Protein AF-Q3JW49-F1 (afdb_monomer_lite)

Sequence (211 aa):
MALPQSYRELTGEVATQMRALRKTQPDLMSAFAALAAAGTKEGALGKKTRELVALGIAIASRCDDCIGFHVQTLVKLGTTREEFEDLLATAVYMGGGPSMMYAAHALRAVEEFGGSDGGWPKADAHDYLLANSQGPAIPRSSKHVKQKYGVPPRGPRKLRWSPWNASRAPFHLFGKTTSRSKKRHCGSLGLVMSVFHAADVAKATVSMHQP

Secondary structure (DSSP, 8-state):
-PPPS-HHHHHHHHHHHHHHHHHH-HHHHHHHHHHHHHHH--SSS-HHHHHHHHHHHHHHTT-HHHHHHHHHHHHHTT--HHHHHHHHHHHHHHHHHHHHHHHHHHHHHHHHHH-TTSS-----HHHHHHHHHSS------TTSHHHHTTPPP---S--------S---------------------------------------------

Organism: Burkholderia pseudomallei (strain 1710b) (NCBI:txid320372)

InterPro domains:
  IPR003779 Alkyl hydroperoxide reductase AhpD/CMD-like [PF02627] (26-108)
  IPR004675 Alkylhydroperoxidase AhpD core [TIGR00778] (43-91)
  IPR029032 AhpD-like [G3DSA:1.20.1290.10] (2-114)
  IPR029032 AhpD-like [SSF69118] (5-138)

Structure (mmCIF, N/CA/C/O backbone):
data_AF-Q3JW49-F1
#
_entry.id   AF-Q3JW49-F1
#
loop_
_atom_site.group_PDB
_atom_site.id
_atom_site.type_symbol
_atom_site.label_atom_id
_atom_site.label_alt_id
_atom_site.label_comp_id
_atom_site.label_asym_id
_atom_site.label_entity_id
_atom_site.label_seq_id
_atom_site.pdbx_PDB_ins_code
_atom_site.Cartn_x
_atom_site.Cartn_y
_atom_site.Cartn_z
_atom_site.occupancy
_atom_site.B_iso_or_equiv
_atom_site.auth_seq_id
_atom_site.auth_comp_id
_atom_site.auth_asym_id
_atom_site.auth_atom_id
_atom_site.pdbx_PDB_model_num
ATOM 1 N N . MET A 1 1 ? 18.714 2.364 2.313 1.00 49.59 1 MET A N 1
ATOM 2 C CA . MET A 1 1 ? 17.616 2.501 1.339 1.00 49.59 1 MET A CA 1
ATOM 3 C C . MET A 1 1 ? 17.053 3.894 1.534 1.00 49.59 1 MET A C 1
ATOM 5 O O . MET A 1 1 ? 16.723 4.219 2.667 1.00 49.59 1 MET A O 1
ATOM 9 N N . ALA A 1 2 ? 17.130 4.753 0.520 1.00 60.16 2 ALA A N 1
ATOM 10 C CA . ALA A 1 2 ? 16.636 6.125 0.620 1.00 60.16 2 ALA A CA 1
ATOM 11 C C . ALA A 1 2 ? 15.112 6.132 0.448 1.00 60.16 2 ALA A C 1
ATOM 13 O O . ALA A 1 2 ? 14.591 5.317 -0.308 1.00 60.16 2 ALA A O 1
ATOM 14 N N . LEU A 1 3 ? 14.420 7.039 1.140 1.00 64.19 3 LEU A N 1
ATOM 15 C CA . LEU A 1 3 ? 12.985 7.255 0.953 1.00 64.19 3 LEU A CA 1
ATOM 16 C C . LEU A 1 3 ? 12.699 7.615 -0.515 1.00 64.19 3 LEU A C 1
ATOM 18 O O . LEU A 1 3 ? 13.438 8.443 -1.063 1.00 64.19 3 LEU A O 1
ATOM 22 N N . PRO A 1 4 ? 11.640 7.071 -1.145 1.00 67.44 4 PRO A N 1
ATOM 23 C CA . PRO A 1 4 ? 11.240 7.508 -2.480 1.00 67.44 4 PRO A CA 1
ATOM 24 C C . PRO A 1 4 ? 10.924 9.009 -2.455 1.00 67.44 4 PRO A C 1
ATOM 26 O O . PRO A 1 4 ? 10.357 9.512 -1.484 1.00 67.44 4 PRO A O 1
ATOM 29 N N . GLN A 1 5 ? 11.337 9.750 -3.485 1.00 76.50 5 GLN A N 1
ATOM 30 C CA . GLN A 1 5 ? 11.143 11.208 -3.543 1.00 76.50 5 GLN A CA 1
ATOM 31 C C . GLN A 1 5 ? 9.688 11.592 -3.874 1.00 76.50 5 GLN A C 1
ATOM 33 O O . GLN A 1 5 ? 9.214 12.634 -3.423 1.00 76.50 5 GLN A O 1
ATOM 38 N N . SER A 1 6 ? 8.953 10.722 -4.570 1.00 90.44 6 SER A N 1
ATOM 39 C CA . SER A 1 6 ? 7.517 10.853 -4.838 1.00 90.44 6 SER A CA 1
ATOM 40 C C . SER A 1 6 ? 6.889 9.470 -5.019 1.00 90.44 6 SER A C 1
ATOM 42 O O . SER A 1 6 ? 7.413 8.630 -5.751 1.00 90.44 6 SER A O 1
ATOM 44 N N . TYR A 1 7 ? 5.744 9.230 -4.378 1.00 93.38 7 TYR A N 1
ATOM 45 C CA . TYR A 1 7 ? 4.952 8.014 -4.575 1.00 93.38 7 TYR A CA 1
ATOM 46 C C . TYR A 1 7 ? 4.175 8.022 -5.894 1.00 93.38 7 TYR A C 1
ATOM 48 O O . TYR A 1 7 ? 3.918 6.955 -6.460 1.00 93.38 7 TYR A O 1
ATOM 56 N N . ARG A 1 8 ? 3.813 9.197 -6.427 1.00 92.62 8 ARG A N 1
ATOM 57 C CA . ARG A 1 8 ? 3.237 9.314 -7.777 1.00 92.62 8 ARG A CA 1
ATOM 58 C C . ARG A 1 8 ? 4.226 8.859 -8.844 1.00 92.62 8 ARG A C 1
ATOM 60 O O . ARG A 1 8 ? 3.852 8.069 -9.707 1.00 92.62 8 ARG A O 1
ATOM 67 N N . GLU A 1 9 ? 5.470 9.324 -8.767 1.00 93.56 9 GLU A N 1
ATOM 68 C CA . GLU A 1 9 ? 6.527 8.910 -9.694 1.00 93.56 9 GLU A CA 1
ATOM 69 C C . GLU A 1 9 ? 6.829 7.419 -9.536 1.00 93.56 9 GLU A C 1
ATOM 71 O O . GLU A 1 9 ? 6.751 6.682 -10.517 1.00 93.56 9 GLU A O 1
ATOM 76 N N . LEU A 1 10 ? 7.031 6.954 -8.296 1.00 94.44 10 LEU A N 1
ATOM 77 C CA . LEU A 1 10 ? 7.315 5.548 -7.991 1.00 94.44 10 LEU A CA 1
ATOM 78 C C . LEU A 1 10 ? 6.267 4.600 -8.594 1.00 94.44 10 LEU A C 1
ATOM 80 O O . LEU A 1 10 ? 6.590 3.681 -9.347 1.00 94.44 10 LEU A O 1
ATOM 84 N N . THR A 1 11 ? 4.984 4.847 -8.317 1.00 95.19 11 THR A N 1
ATOM 85 C CA . THR A 1 11 ? 3.895 4.014 -8.856 1.00 95.19 11 THR A CA 1
ATOM 86 C C . THR A 1 11 ? 3.803 4.097 -10.383 1.00 95.19 11 THR A C 1
ATOM 88 O O . THR A 1 11 ? 3.507 3.095 -11.042 1.00 95.19 11 THR A O 1
ATOM 91 N N . GLY A 1 12 ? 4.099 5.259 -10.974 1.00 95.38 12 GLY A N 1
ATOM 92 C CA . GLY A 1 12 ? 4.147 5.457 -12.423 1.00 95.38 12 GLY A CA 1
ATOM 93 C C . GLY A 1 12 ? 5.276 4.683 -13.111 1.00 95.38 12 GLY A C 1
ATOM 94 O O . GLY A 1 12 ? 5.054 4.050 -14.153 1.00 95.38 12 GLY A O 1
ATOM 95 N N . GLU A 1 13 ? 6.470 4.688 -12.522 1.00 95.44 13 GLU A N 1
ATOM 96 C CA . GLU A 1 13 ? 7.639 3.948 -13.002 1.00 95.44 13 GLU A CA 1
ATOM 97 C C . GLU A 1 13 ? 7.404 2.440 -12.933 1.00 95.44 13 GLU A C 1
ATOM 99 O O . GLU A 1 13 ? 7.539 1.748 -13.948 1.00 95.44 13 GLU A O 1
ATOM 104 N N . VAL A 1 14 ? 6.949 1.935 -11.781 1.00 95.50 14 VAL A N 1
ATOM 105 C CA . VAL A 1 14 ? 6.632 0.511 -11.602 1.00 95.50 14 VAL A CA 1
ATOM 106 C C . VAL A 1 14 ? 5.569 0.070 -12.606 1.00 95.50 14 VAL A C 1
ATOM 108 O O . VAL A 1 14 ? 5.749 -0.929 -13.306 1.00 95.50 14 VAL A O 1
ATOM 111 N N . ALA A 1 15 ? 4.497 0.850 -12.778 1.00 95.12 15 ALA A N 1
ATOM 112 C CA . ALA A 1 15 ? 3.467 0.544 -13.767 1.00 95.12 15 ALA A CA 1
ATOM 113 C C . ALA A 1 15 ? 4.021 0.523 -15.205 1.00 95.12 15 ALA A C 1
ATOM 115 O O . ALA A 1 15 ? 3.568 -0.269 -16.036 1.00 95.12 15 ALA A O 1
ATOM 116 N N . THR A 1 16 ? 5.009 1.366 -15.517 1.00 96.94 16 THR A N 1
ATOM 117 C CA . THR A 1 16 ? 5.686 1.372 -16.822 1.00 96.94 16 THR A CA 1
ATOM 118 C C . THR A 1 16 ? 6.482 0.092 -17.045 1.00 96.94 16 THR A C 1
ATOM 120 O O . THR A 1 16 ? 6.332 -0.535 -18.097 1.00 96.94 16 THR A O 1
ATOM 123 N N . GLN A 1 17 ? 7.247 -0.353 -16.048 1.00 96.81 17 GLN A N 1
ATOM 124 C CA . GLN A 1 17 ? 8.001 -1.605 -16.134 1.00 96.81 17 GLN A CA 1
ATOM 125 C C . GLN A 1 17 ? 7.075 -2.825 -16.216 1.00 96.81 17 GLN A C 1
ATOM 127 O O . GLN A 1 17 ? 7.278 -3.706 -17.052 1.00 96.81 17 GLN A O 1
ATOM 132 N N . MET A 1 18 ? 5.979 -2.842 -15.451 1.00 95.69 18 MET A N 1
ATOM 133 C CA . MET A 1 18 ? 4.965 -3.899 -15.542 1.00 95.69 18 MET A CA 1
ATOM 134 C C . MET A 1 18 ? 4.315 -3.967 -16.934 1.00 95.69 18 MET A C 1
ATOM 136 O O . MET A 1 18 ? 4.057 -5.058 -17.447 1.00 95.69 18 MET A O 1
ATOM 140 N N . ARG A 1 19 ? 4.072 -2.818 -17.586 1.00 95.19 19 ARG A N 1
ATOM 141 C CA . ARG A 1 19 ? 3.581 -2.778 -18.976 1.00 95.19 19 ARG A CA 1
ATOM 142 C C . ARG A 1 19 ? 4.605 -3.328 -19.965 1.00 95.19 19 ARG A C 1
ATOM 144 O O . ARG A 1 19 ? 4.209 -4.017 -20.902 1.00 95.19 19 ARG A O 1
ATOM 151 N N . ALA A 1 20 ? 5.892 -3.041 -19.774 1.00 96.31 20 ALA A N 1
ATOM 152 C CA . ALA A 1 20 ? 6.951 -3.606 -20.604 1.00 96.31 20 ALA A CA 1
ATOM 153 C C . ALA A 1 20 ? 7.015 -5.136 -20.456 1.00 96.31 20 ALA A C 1
ATOM 155 O O . ALA A 1 20 ? 7.012 -5.841 -21.464 1.00 96.31 20 ALA A O 1
ATOM 156 N N . LEU A 1 21 ? 6.948 -5.649 -19.222 1.00 96.62 21 LEU A N 1
ATOM 157 C CA . LEU A 1 21 ? 6.915 -7.089 -18.945 1.00 96.62 21 LEU A CA 1
ATOM 158 C C . LEU A 1 21 ? 5.697 -7.779 -19.577 1.00 96.62 21 LEU A C 1
ATOM 160 O O . LEU A 1 21 ? 5.808 -8.884 -20.096 1.00 96.62 21 LEU A O 1
ATOM 164 N N . ARG A 1 22 ? 4.539 -7.109 -19.622 1.00 96.38 22 ARG A N 1
ATOM 165 C CA . ARG A 1 22 ? 3.335 -7.639 -20.285 1.00 96.38 22 ARG A CA 1
ATOM 166 C C . ARG A 1 22 ? 3.522 -7.888 -21.784 1.00 96.38 22 ARG A C 1
ATOM 168 O O . ARG A 1 22 ? 2.841 -8.751 -22.326 1.00 96.38 22 ARG A O 1
ATOM 175 N N . LYS A 1 23 ? 4.428 -7.162 -22.452 1.00 96.06 23 LYS A N 1
ATOM 176 C CA . LYS A 1 23 ? 4.726 -7.369 -23.881 1.00 96.06 23 LYS A CA 1
ATOM 177 C C . LYS A 1 23 ? 5.547 -8.634 -24.123 1.00 96.06 23 LYS A C 1
ATOM 179 O O . LYS A 1 23 ? 5.375 -9.265 -25.157 1.00 96.06 23 LYS A O 1
ATOM 184 N N . THR A 1 24 ? 6.438 -8.984 -23.196 1.00 97.31 24 THR A N 1
ATOM 185 C CA . THR A 1 24 ? 7.336 -10.141 -23.336 1.00 97.31 24 THR A CA 1
ATOM 186 C C . THR A 1 24 ? 6.782 -11.405 -22.682 1.00 97.31 24 THR A C 1
ATOM 188 O O . THR A 1 24 ? 7.120 -12.500 -23.115 1.00 97.31 24 THR A O 1
ATOM 191 N N . GLN A 1 25 ? 5.932 -11.266 -21.660 1.00 97.56 25 GLN A N 1
ATOM 192 C CA . GLN A 1 25 ? 5.346 -12.364 -20.881 1.00 97.56 25 GLN A CA 1
ATOM 193 C C . GLN A 1 25 ? 3.818 -12.188 -20.725 1.00 97.56 25 GLN A C 1
ATOM 195 O O . GLN A 1 25 ? 3.324 -11.960 -19.614 1.00 97.56 25 GLN A O 1
ATOM 200 N N . PRO A 1 26 ? 3.042 -12.250 -21.825 1.00 97.12 26 PRO A N 1
ATOM 201 C CA . PRO A 1 26 ? 1.607 -11.961 -21.800 1.00 97.12 26 PRO A CA 1
ATOM 202 C C . PRO A 1 26 ? 0.797 -12.975 -20.980 1.00 97.12 26 PRO A C 1
ATOM 204 O O . PRO A 1 26 ? -0.062 -12.562 -20.200 1.00 97.12 26 PRO A O 1
ATOM 207 N N . ASP A 1 27 ? 1.097 -14.271 -21.090 1.00 97.75 27 ASP A N 1
ATOM 208 C CA . ASP A 1 27 ? 0.355 -15.330 -20.388 1.00 97.75 27 ASP A CA 1
ATOM 209 C C . ASP A 1 27 ? 0.531 -15.229 -18.870 1.00 97.75 27 ASP A C 1
ATOM 211 O O . ASP A 1 27 ? -0.445 -15.246 -18.115 1.00 97.75 27 ASP A O 1
ATOM 215 N N . LEU A 1 28 ? 1.772 -15.014 -18.420 1.00 97.56 28 LEU A N 1
ATOM 216 C CA . LEU A 1 28 ? 2.096 -14.803 -17.009 1.00 97.56 28 LEU A CA 1
ATOM 217 C C . LEU A 1 28 ? 1.373 -13.572 -16.449 1.00 97.56 28 LEU A C 1
ATOM 219 O O . LEU A 1 28 ? 0.742 -13.636 -15.394 1.00 97.56 28 LEU A O 1
ATOM 223 N N . MET A 1 29 ? 1.439 -12.445 -17.162 1.00 97.00 29 MET A N 1
ATOM 224 C CA . MET A 1 29 ? 0.805 -11.203 -16.715 1.00 97.00 29 MET A CA 1
ATOM 225 C C . MET A 1 29 ? -0.726 -11.267 -16.773 1.00 97.00 29 MET A C 1
ATOM 227 O O . MET A 1 29 ? -1.393 -10.568 -16.006 1.00 97.00 29 MET A O 1
ATOM 231 N N . SER A 1 30 ? -1.294 -12.099 -17.649 1.00 96.81 30 SER A N 1
ATOM 232 C CA . SER A 1 30 ? -2.725 -12.413 -17.665 1.00 96.81 30 SER A CA 1
ATOM 233 C C . SER A 1 30 ? -3.129 -13.208 -16.420 1.00 96.81 30 SER A C 1
ATOM 235 O O . SER A 1 30 ? -4.054 -12.808 -15.711 1.00 96.81 30 SER A O 1
ATOM 237 N N . ALA A 1 31 ? -2.377 -14.260 -16.078 1.00 97.88 31 ALA A N 1
ATOM 238 C CA . ALA A 1 31 ? -2.609 -15.049 -14.869 1.00 97.88 31 ALA A CA 1
ATOM 239 C C . ALA A 1 31 ? -2.487 -14.201 -13.590 1.00 97.88 31 ALA A C 1
ATOM 241 O O . ALA A 1 31 ? -3.341 -14.280 -12.706 1.00 97.88 31 ALA A O 1
ATOM 242 N N . PHE A 1 32 ? -1.479 -13.326 -13.513 1.00 96.69 32 PHE A N 1
ATOM 243 C CA . PHE A 1 32 ? -1.330 -12.393 -12.395 1.00 96.69 32 PHE A CA 1
ATOM 244 C C . PHE A 1 32 ? -2.503 -11.405 -12.295 1.00 96.69 32 PHE A C 1
ATOM 246 O O . PHE A 1 32 ? -3.013 -11.159 -11.203 1.00 96.69 32 PHE A O 1
ATOM 253 N N . ALA A 1 33 ? -2.983 -10.869 -13.422 1.00 95.38 33 ALA A N 1
ATOM 254 C CA . ALA A 1 33 ? -4.146 -9.982 -13.426 1.00 95.38 33 ALA A CA 1
ATOM 255 C C . ALA A 1 33 ? -5.424 -10.70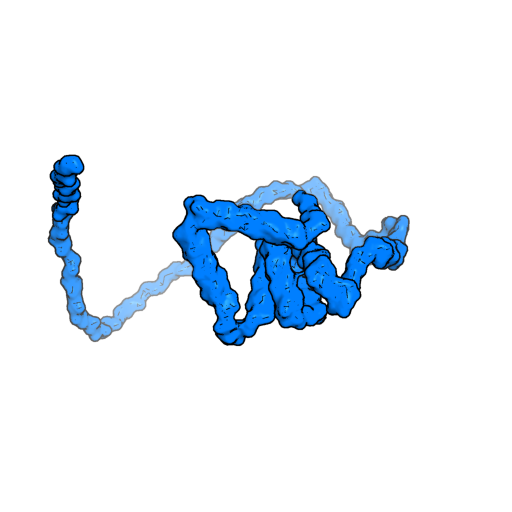1 -12.960 1.00 95.38 33 ALA A C 1
ATOM 257 O O . ALA A 1 33 ? -6.208 -10.125 -12.205 1.00 95.38 33 ALA A O 1
ATOM 258 N N . ALA A 1 34 ? -5.613 -11.964 -13.355 1.00 97.25 34 ALA A N 1
ATOM 259 C CA . ALA A 1 34 ? -6.722 -12.788 -12.881 1.00 97.25 34 ALA A CA 1
ATOM 260 C C . ALA A 1 34 ? -6.637 -13.042 -11.366 1.00 97.25 34 ALA A C 1
ATOM 262 O O . ALA A 1 34 ? -7.645 -12.923 -10.668 1.00 97.25 34 ALA A O 1
ATOM 263 N N . LEU A 1 35 ? -5.435 -13.315 -10.844 1.00 96.94 35 LEU A N 1
ATOM 264 C CA . LEU A 1 35 ? -5.194 -13.440 -9.405 1.00 96.94 35 LEU A CA 1
ATOM 265 C C . LEU A 1 35 ? -5.544 -12.144 -8.663 1.00 96.94 35 LEU A C 1
ATOM 267 O O . LEU A 1 35 ? -6.273 -12.189 -7.675 1.00 96.94 35 LEU A O 1
ATOM 271 N N . ALA A 1 36 ? -5.072 -10.993 -9.149 1.00 94.12 36 ALA A N 1
ATOM 272 C CA . ALA A 1 36 ? -5.357 -9.698 -8.536 1.00 94.12 36 ALA A CA 1
ATOM 273 C C . ALA A 1 36 ? -6.865 -9.392 -8.526 1.00 94.12 36 ALA A C 1
ATOM 275 O O . ALA A 1 36 ? -7.407 -8.989 -7.496 1.00 94.12 36 ALA A O 1
ATOM 276 N N . ALA A 1 37 ? -7.566 -9.648 -9.636 1.00 93.12 37 ALA A N 1
ATOM 277 C CA . ALA A 1 37 ? -9.014 -9.463 -9.733 1.00 93.12 37 ALA A CA 1
ATOM 278 C C . ALA A 1 37 ? -9.788 -10.389 -8.779 1.00 93.12 37 ALA A C 1
ATOM 280 O O . ALA A 1 37 ? -10.729 -9.954 -8.116 1.00 93.12 37 ALA A O 1
ATOM 281 N N . ALA A 1 38 ? -9.382 -11.657 -8.667 1.00 94.62 38 ALA A N 1
ATOM 282 C CA . ALA A 1 38 ? -9.997 -12.598 -7.735 1.00 94.62 38 ALA A CA 1
ATOM 283 C C . ALA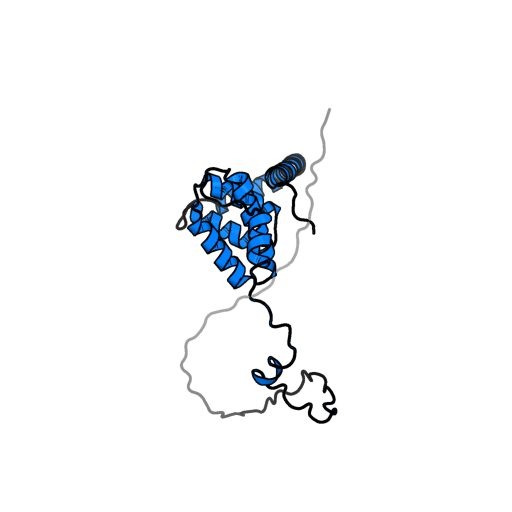 A 1 38 ? -9.724 -12.217 -6.270 1.00 94.62 38 ALA A C 1
ATOM 285 O O . ALA A 1 38 ? -10.634 -12.262 -5.443 1.00 94.62 38 ALA A O 1
ATOM 286 N N . GLY A 1 39 ? -8.493 -11.805 -5.956 1.00 91.00 39 GLY A N 1
ATOM 287 C CA . GLY A 1 39 ? -8.061 -11.446 -4.605 1.00 91.00 39 GLY A CA 1
ATOM 288 C C . GLY A 1 39 ? -8.699 -10.163 -4.071 1.00 91.00 39 GLY A C 1
ATOM 289 O O . GLY A 1 39 ? -8.945 -10.073 -2.868 1.00 91.00 39 GLY A O 1
ATOM 290 N N . THR A 1 40 ? -9.007 -9.207 -4.955 1.00 89.88 40 THR A N 1
ATOM 291 C CA . THR A 1 40 ? -9.629 -7.906 -4.628 1.00 89.88 40 THR A CA 1
ATOM 292 C C . THR A 1 40 ? -11.155 -7.902 -4.751 1.00 89.88 40 THR A C 1
ATOM 294 O O . THR A 1 40 ? -11.803 -6.908 -4.414 1.00 89.88 40 THR A O 1
ATOM 297 N N . LYS A 1 41 ? -11.760 -9.013 -5.192 1.00 90.06 41 LYS A N 1
ATOM 298 C CA . LYS A 1 41 ? -13.215 -9.146 -5.296 1.00 90.06 41 LYS A CA 1
ATOM 299 C C . LYS A 1 41 ? -13.883 -8.965 -3.927 1.00 90.06 41 LYS A C 1
ATOM 301 O O . LYS A 1 41 ? -13.429 -9.492 -2.908 1.00 90.06 41 LYS A O 1
ATOM 306 N N . GLU A 1 42 ? -14.999 -8.241 -3.912 1.00 88.94 42 GLU A N 1
ATOM 307 C CA . GLU A 1 42 ? -15.825 -8.106 -2.710 1.00 88.94 42 GLU A CA 1
ATOM 308 C C . GLU A 1 42 ? -16.469 -9.438 -2.335 1.00 88.94 42 GLU A C 1
ATOM 310 O O . GLU A 1 42 ? -16.935 -10.198 -3.186 1.00 88.94 42 GLU A O 1
ATOM 315 N N . GLY A 1 43 ? -16.479 -9.709 -1.035 1.00 90.50 43 GLY A N 1
ATOM 316 C CA . GLY A 1 43 ? -17.116 -10.878 -0.445 1.00 90.50 43 GLY A CA 1
ATOM 317 C C . GLY A 1 43 ? -17.613 -10.509 0.944 1.00 90.50 43 GLY A C 1
ATOM 318 O O . GLY A 1 43 ? -18.178 -9.438 1.125 1.00 90.50 43 GLY A O 1
ATOM 319 N N . ALA A 1 44 ? -17.335 -11.348 1.943 1.00 95.00 44 ALA A N 1
ATOM 320 C CA . ALA A 1 44 ? -17.644 -11.023 3.340 1.00 95.00 44 ALA A CA 1
ATOM 321 C C . ALA A 1 44 ? -16.929 -9.750 3.842 1.00 95.00 44 ALA A C 1
ATOM 323 O O . ALA A 1 44 ? -17.439 -9.061 4.719 1.00 95.00 44 ALA A O 1
ATOM 324 N N . LEU A 1 45 ? -15.761 -9.430 3.271 1.00 93.94 45 LEU A N 1
ATOM 325 C CA . LEU A 1 45 ? -15.074 -8.155 3.474 1.00 93.94 45 LEU A CA 1
ATOM 326 C C . LEU A 1 45 ? -15.356 -7.229 2.287 1.00 93.94 45 LEU A C 1
ATOM 328 O O . LEU A 1 45 ? -15.170 -7.634 1.131 1.00 93.94 45 LEU A O 1
ATOM 332 N N . GLY A 1 46 ? -15.753 -5.990 2.584 1.00 93.69 46 GLY A N 1
ATOM 333 C CA . GLY A 1 46 ? -15.886 -4.927 1.586 1.00 93.69 46 GLY A CA 1
ATOM 334 C C . GLY A 1 46 ? -14.531 -4.467 1.037 1.00 93.69 46 GLY A C 1
ATOM 335 O O . GLY A 1 46 ? -13.484 -4.740 1.635 1.00 93.69 46 GLY A O 1
ATOM 336 N N . LYS A 1 47 ? -14.545 -3.737 -0.089 1.00 93.00 47 LYS A N 1
ATOM 337 C CA . LYS A 1 47 ? -13.332 -3.208 -0.751 1.00 93.00 47 LYS A CA 1
ATOM 338 C C . LYS A 1 47 ? -12.400 -2.469 0.204 1.00 93.00 47 LYS A C 1
ATOM 340 O O . LYS A 1 47 ? -11.222 -2.799 0.280 1.00 93.00 47 LYS A O 1
ATOM 345 N N . LYS A 1 48 ? -12.933 -1.508 0.966 1.00 94.12 48 LYS A N 1
ATOM 346 C CA . LYS A 1 48 ? -12.136 -0.661 1.866 1.00 94.12 48 LYS A CA 1
ATOM 347 C C . LYS A 1 48 ? -11.400 -1.475 2.929 1.00 94.12 48 LYS A C 1
ATOM 349 O O . LYS A 1 48 ? -10.192 -1.344 3.075 1.00 94.12 48 LYS A O 1
ATOM 354 N N . THR A 1 49 ? -12.105 -2.368 3.623 1.00 95.38 49 THR A N 1
ATOM 355 C CA . THR A 1 49 ? -11.505 -3.233 4.651 1.00 95.38 49 THR A CA 1
ATOM 356 C C . THR A 1 49 ? -10.411 -4.121 4.072 1.00 95.38 49 THR A C 1
ATOM 358 O O . THR A 1 49 ? -9.370 -4.313 4.691 1.00 95.38 49 THR A O 1
ATOM 361 N N . ARG A 1 50 ? -10.620 -4.650 2.865 1.00 95.62 50 ARG A N 1
ATOM 362 C CA . ARG A 1 50 ? -9.626 -5.485 2.192 1.00 95.62 50 ARG A CA 1
ATOM 363 C C . ARG A 1 50 ? -8.368 -4.700 1.819 1.00 95.62 50 ARG A C 1
ATOM 365 O O . ARG A 1 50 ? -7.270 -5.201 2.033 1.00 95.62 50 ARG A O 1
ATOM 372 N N . GLU A 1 51 ? -8.525 -3.481 1.314 1.00 96.38 51 GLU A N 1
ATOM 373 C CA . GLU A 1 51 ? -7.396 -2.598 1.001 1.00 96.38 51 GLU A CA 1
ATOM 374 C C . GLU A 1 51 ? -6.640 -2.146 2.257 1.00 96.38 51 GLU A C 1
ATOM 376 O O . GLU A 1 51 ? -5.415 -2.068 2.234 1.00 96.38 51 GLU A O 1
ATOM 381 N N . LEU A 1 52 ? -7.332 -1.937 3.384 1.00 96.94 52 LEU A N 1
ATOM 382 C CA . LEU A 1 52 ? -6.685 -1.676 4.674 1.00 96.94 52 LEU A CA 1
ATOM 383 C C . LEU A 1 52 ? -5.797 -2.860 5.089 1.00 96.94 52 LEU A C 1
ATOM 385 O O . LEU A 1 52 ? -4.628 -2.675 5.423 1.00 96.94 52 LEU A O 1
ATOM 389 N N . VAL A 1 53 ? -6.306 -4.093 4.982 1.00 97.00 53 VAL A N 1
ATOM 390 C CA . VAL A 1 53 ? -5.501 -5.301 5.238 1.00 97.00 53 VAL A CA 1
ATOM 391 C C . VAL A 1 53 ? -4.313 -5.392 4.275 1.00 97.00 53 VAL A C 1
ATOM 393 O O . VAL A 1 53 ? -3.200 -5.694 4.707 1.00 97.00 53 VAL A O 1
ATOM 396 N N . ALA A 1 54 ? -4.519 -5.102 2.989 1.00 97.31 54 ALA A N 1
ATOM 397 C CA . ALA A 1 54 ? -3.453 -5.121 1.991 1.00 97.31 54 ALA A CA 1
ATOM 398 C C . ALA A 1 54 ? -2.346 -4.099 2.302 1.00 97.31 54 ALA A C 1
ATOM 400 O O . ALA A 1 54 ? -1.165 -4.438 2.226 1.00 97.31 54 ALA A O 1
ATOM 401 N N . LEU A 1 55 ? -2.704 -2.891 2.750 1.00 98.00 55 LEU A N 1
ATOM 402 C CA . LEU A 1 55 ? -1.739 -1.894 3.214 1.00 98.00 55 LEU A CA 1
ATOM 403 C C . LEU A 1 55 ? -0.972 -2.371 4.458 1.00 98.00 55 LEU A C 1
ATOM 405 O O . LEU A 1 55 ? 0.249 -2.227 4.518 1.00 98.00 55 LEU A O 1
ATOM 409 N N . GLY A 1 56 ? -1.647 -3.001 5.423 1.00 97.88 56 GLY A N 1
ATOM 410 C CA . GLY A 1 56 ? -0.979 -3.607 6.580 1.00 97.88 56 GLY A CA 1
ATOM 411 C C . GLY A 1 56 ? 0.068 -4.652 6.168 1.00 97.88 56 GLY A C 1
ATOM 412 O O . GLY A 1 56 ? 1.187 -4.657 6.685 1.00 97.88 56 GLY A O 1
ATOM 413 N N . ILE A 1 57 ? -0.256 -5.489 5.176 1.00 98.00 57 ILE A N 1
ATOM 414 C CA . ILE A 1 57 ? 0.677 -6.469 4.598 1.00 98.00 57 ILE A CA 1
ATOM 415 C C . ILE A 1 57 ? 1.821 -5.771 3.854 1.00 98.00 57 ILE A C 1
ATOM 417 O O . ILE A 1 57 ? 2.967 -6.203 3.982 1.00 98.00 57 ILE A O 1
ATOM 421 N N . ALA A 1 58 ? 1.555 -4.692 3.115 1.00 97.75 58 ALA A N 1
ATOM 422 C CA . ALA A 1 58 ? 2.581 -3.913 2.423 1.00 97.75 58 ALA A CA 1
ATOM 423 C C . ALA A 1 58 ? 3.612 -3.319 3.400 1.00 97.75 58 ALA A C 1
ATOM 425 O O . ALA A 1 58 ? 4.817 -3.417 3.155 1.00 97.75 58 ALA A O 1
ATOM 426 N N . ILE A 1 59 ? 3.151 -2.790 4.540 1.00 97.81 59 ILE A N 1
ATOM 427 C CA . ILE A 1 59 ? 4.007 -2.275 5.621 1.00 97.81 59 ILE A CA 1
ATOM 428 C C . ILE A 1 59 ? 4.818 -3.411 6.252 1.00 97.81 59 ILE A C 1
ATOM 430 O O . ILE A 1 59 ? 6.039 -3.304 6.377 1.00 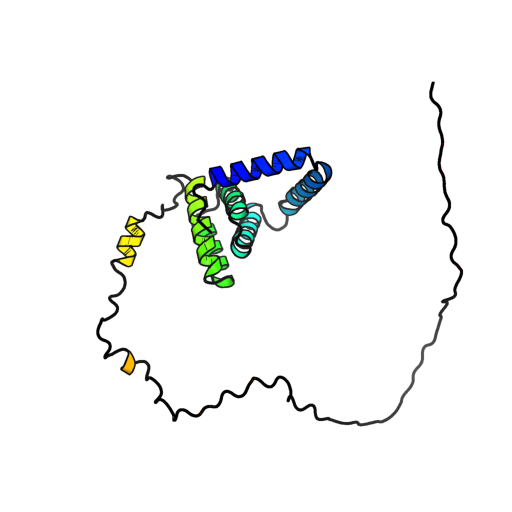97.81 59 ILE A O 1
ATOM 434 N N . ALA A 1 60 ? 4.170 -4.527 6.598 1.00 97.38 60 ALA A N 1
ATOM 435 C CA . ALA A 1 60 ? 4.848 -5.689 7.174 1.00 97.38 60 ALA A CA 1
ATOM 436 C C . ALA A 1 60 ? 5.902 -6.284 6.220 1.00 97.38 60 ALA A C 1
ATOM 438 O O . ALA A 1 60 ? 6.971 -6.715 6.657 1.00 97.38 60 ALA A O 1
ATOM 439 N N . SER A 1 61 ? 5.616 -6.253 4.916 1.00 97.38 61 SER A N 1
ATOM 440 C CA . SER A 1 61 ? 6.499 -6.717 3.840 1.00 97.38 61 SER A CA 1
ATOM 441 C C . SER A 1 61 ? 7.543 -5.684 3.428 1.00 97.38 61 SER A C 1
ATOM 443 O O . SER A 1 61 ? 8.411 -6.010 2.622 1.00 97.38 61 SER A O 1
ATOM 445 N N . ARG A 1 62 ? 7.494 -4.466 3.989 1.00 96.06 62 ARG A N 1
ATOM 446 C CA . ARG A 1 62 ? 8.498 -3.415 3.773 1.00 96.06 62 ARG A CA 1
ATOM 447 C C . ARG A 1 62 ? 8.628 -3.017 2.297 1.00 96.06 62 ARG A C 1
ATOM 449 O O . ARG A 1 62 ? 9.731 -2.830 1.787 1.00 96.06 62 ARG A O 1
ATOM 456 N N . CYS A 1 63 ? 7.487 -2.934 1.613 1.00 96.44 63 CYS A N 1
ATOM 457 C CA . CYS A 1 63 ? 7.396 -2.713 0.172 1.00 96.44 63 CYS A CA 1
ATOM 458 C C . CYS A 1 63 ? 6.837 -1.316 -0.136 1.00 96.44 63 CYS A C 1
ATOM 460 O O . CYS A 1 63 ? 5.625 -1.108 -0.071 1.00 96.44 63 CYS A O 1
ATOM 462 N N . ASP A 1 64 ? 7.708 -0.375 -0.509 1.00 95.25 64 ASP A N 1
ATOM 463 C CA . ASP A 1 64 ? 7.317 1.006 -0.836 1.00 95.25 64 ASP A CA 1
ATOM 464 C C . ASP A 1 64 ? 6.399 1.090 -2.060 1.00 95.25 64 ASP A C 1
ATOM 466 O O . ASP A 1 64 ? 5.418 1.834 -2.048 1.00 95.25 64 ASP A O 1
ATOM 470 N N . ASP A 1 65 ? 6.649 0.264 -3.079 1.00 96.12 65 ASP A N 1
ATOM 471 C CA . ASP A 1 65 ? 5.799 0.181 -4.272 1.00 96.12 65 ASP A CA 1
ATOM 472 C C . ASP A 1 65 ? 4.368 -0.220 -3.888 1.00 96.12 65 ASP A C 1
ATOM 474 O O . ASP A 1 65 ? 3.388 0.406 -4.296 1.00 96.12 65 ASP A O 1
ATOM 478 N N . CYS A 1 66 ? 4.255 -1.244 -3.038 1.00 97.19 66 CYS A N 1
ATOM 479 C CA . CYS A 1 66 ? 2.987 -1.764 -2.547 1.00 97.19 66 CYS A CA 1
ATOM 480 C C . CYS A 1 66 ? 2.254 -0.713 -1.701 1.00 97.19 66 CYS A C 1
ATOM 482 O O . CYS A 1 66 ? 1.052 -0.518 -1.876 1.00 97.19 66 CYS A O 1
ATOM 484 N N . ILE A 1 67 ? 2.975 -0.006 -0.819 1.00 97.12 67 ILE A N 1
ATOM 485 C CA . ILE A 1 67 ? 2.424 1.109 -0.037 1.00 97.12 67 ILE A CA 1
ATOM 486 C C . ILE A 1 67 ? 1.849 2.167 -0.983 1.00 97.12 67 ILE A C 1
ATOM 488 O O . ILE A 1 67 ? 0.694 2.553 -0.823 1.00 97.12 67 ILE A O 1
ATOM 492 N N . GLY A 1 68 ? 2.591 2.572 -2.017 1.00 95.94 68 GLY A N 1
ATOM 493 C CA . GLY A 1 68 ? 2.125 3.551 -2.999 1.00 95.94 68 GLY A CA 1
ATOM 494 C C . GLY A 1 68 ? 0.809 3.153 -3.678 1.00 95.94 68 GLY A C 1
ATOM 495 O O . GLY A 1 68 ? -0.137 3.943 -3.703 1.00 95.94 68 GLY A O 1
ATOM 496 N N . PHE A 1 69 ? 0.710 1.921 -4.189 1.00 96.88 69 PHE A N 1
ATOM 497 C CA . PHE A 1 69 ? -0.501 1.447 -4.875 1.00 96.88 69 PHE A CA 1
ATOM 498 C C . PHE A 1 69 ? -1.714 1.309 -3.942 1.00 96.88 69 PHE A C 1
ATOM 500 O O . PHE A 1 69 ? -2.820 1.732 -4.303 1.00 96.88 69 PHE A O 1
ATOM 507 N N . HIS A 1 70 ? -1.528 0.745 -2.746 1.00 97.38 70 HIS A N 1
ATOM 508 C CA . HIS A 1 70 ? -2.632 0.529 -1.808 1.00 97.38 70 HIS A CA 1
ATOM 509 C C . HIS A 1 70 ? -3.100 1.835 -1.163 1.00 97.38 70 HIS A C 1
ATOM 511 O O . HIS A 1 70 ? -4.304 2.062 -1.060 1.00 97.38 70 HIS A O 1
ATOM 517 N N . VAL A 1 71 ? -2.189 2.754 -0.829 1.00 96.12 71 VAL A N 1
ATOM 518 C CA . VAL A 1 71 ? -2.567 4.083 -0.325 1.00 96.12 71 VAL A CA 1
ATOM 519 C C . VAL A 1 71 ? -3.321 4.880 -1.389 1.00 96.12 71 VAL A C 1
ATOM 521 O O . VAL A 1 71 ? -4.378 5.436 -1.092 1.00 96.12 71 VAL A O 1
ATOM 524 N N . GLN A 1 72 ? -2.860 4.881 -2.646 1.00 95.06 72 GLN A N 1
ATOM 525 C CA . GLN A 1 72 ? -3.587 5.539 -3.737 1.00 95.06 72 GLN A CA 1
ATOM 526 C C . GLN A 1 72 ? -5.018 4.990 -3.880 1.00 95.06 72 GLN A C 1
ATOM 528 O O . GLN A 1 72 ? -5.954 5.741 -4.163 1.00 95.06 72 GLN A O 1
ATOM 533 N N . THR A 1 73 ? -5.198 3.681 -3.698 1.00 95.06 73 THR A N 1
ATOM 534 C CA . THR A 1 73 ? -6.514 3.034 -3.772 1.00 95.06 73 THR A CA 1
ATOM 535 C C . THR A 1 73 ? -7.385 3.401 -2.572 1.00 95.06 73 THR A C 1
ATOM 537 O O . THR A 1 73 ? -8.545 3.759 -2.758 1.00 95.06 73 THR A O 1
ATOM 540 N N . LEU A 1 74 ? -6.833 3.405 -1.358 1.00 94.69 74 LEU A N 1
ATOM 541 C CA . LEU A 1 74 ? -7.544 3.803 -0.139 1.00 94.69 74 LEU A CA 1
ATOM 542 C C . LEU A 1 74 ? -8.036 5.254 -0.192 1.00 94.69 74 LEU A C 1
ATOM 544 O O . LEU A 1 74 ? -9.178 5.518 0.178 1.00 94.69 74 LEU A O 1
ATOM 548 N N . VAL A 1 75 ? -7.229 6.173 -0.730 1.00 93.06 75 VAL A N 1
ATOM 549 C CA . VAL A 1 75 ? -7.653 7.566 -0.952 1.00 93.06 75 VAL A CA 1
ATOM 550 C C . VAL A 1 75 ? -8.854 7.627 -1.901 1.00 93.06 75 VAL A C 1
ATOM 552 O O . VAL A 1 75 ? -9.833 8.311 -1.614 1.00 93.06 75 VAL A O 1
ATOM 555 N N . LYS A 1 76 ? -8.840 6.860 -3.000 1.00 92.06 76 LYS A N 1
ATOM 556 C CA . LYS A 1 76 ? -9.976 6.783 -3.943 1.00 92.06 76 LYS A CA 1
ATOM 557 C C . LYS A 1 76 ? -11.230 6.165 -3.318 1.00 92.06 76 LYS A C 1
ATOM 559 O O . LYS A 1 76 ? -12.335 6.483 -3.745 1.00 92.06 76 LYS A O 1
ATOM 564 N N . LEU A 1 77 ? -11.066 5.277 -2.338 1.00 92.06 77 LEU A N 1
ATOM 565 C CA . LEU A 1 77 ? -12.163 4.651 -1.597 1.00 92.06 77 LEU A CA 1
ATOM 566 C C . LEU A 1 77 ? -12.704 5.528 -0.456 1.00 92.06 77 LEU A C 1
ATOM 568 O O . LEU A 1 77 ? -13.651 5.114 0.211 1.00 92.06 77 LEU A O 1
ATOM 572 N N . GLY A 1 78 ? -12.135 6.718 -0.235 1.00 90.25 78 GLY A N 1
ATOM 573 C CA . GLY A 1 78 ? -12.585 7.645 0.804 1.00 90.25 78 GLY A CA 1
ATOM 574 C C . GLY A 1 78 ? -12.310 7.145 2.222 1.00 90.25 78 GLY A C 1
ATOM 575 O O . GLY A 1 78 ? -13.106 7.399 3.123 1.00 90.25 78 GLY A O 1
ATOM 576 N N . THR A 1 79 ? -11.224 6.392 2.418 1.00 91.31 79 THR A N 1
ATOM 577 C CA . THR A 1 79 ? -10.775 5.976 3.754 1.00 91.31 79 THR A CA 1
ATOM 578 C C . THR A 1 79 ? -10.542 7.199 4.634 1.00 91.31 79 THR A C 1
ATOM 580 O O . THR A 1 79 ? -9.890 8.151 4.202 1.00 91.31 79 THR A O 1
ATOM 583 N N . THR A 1 80 ? -11.079 7.178 5.856 1.00 90.06 80 THR A N 1
ATOM 584 C CA . THR A 1 80 ? -10.918 8.305 6.781 1.00 90.06 80 THR A CA 1
ATOM 585 C C . THR A 1 80 ? -9.550 8.277 7.450 1.00 90.06 80 THR A C 1
ATOM 587 O O . THR A 1 80 ? -8.829 7.273 7.421 1.00 90.06 80 THR A O 1
ATOM 590 N N . ARG A 1 81 ? -9.196 9.393 8.087 1.00 87.00 81 ARG A N 1
ATOM 591 C CA . ARG A 1 81 ? -7.937 9.518 8.812 1.00 87.00 81 ARG A CA 1
ATOM 592 C C . ARG A 1 81 ? -7.819 8.556 9.974 1.00 87.00 81 ARG A C 1
ATOM 594 O O . ARG A 1 81 ? -6.796 7.896 10.126 1.00 87.00 81 ARG A O 1
ATOM 601 N N . GLU A 1 82 ? -8.891 8.434 10.728 1.00 88.62 82 GLU A N 1
ATOM 602 C CA . GLU A 1 82 ? -8.975 7.589 11.908 1.00 88.62 82 GLU A CA 1
ATOM 603 C C . GLU A 1 82 ? -8.790 6.116 11.524 1.00 88.62 82 GLU A C 1
ATOM 605 O O . GLU A 1 82 ? -8.018 5.407 12.160 1.00 88.62 82 GLU A O 1
ATOM 610 N N . GLU A 1 83 ? -9.426 5.670 10.434 1.00 91.50 83 GLU A N 1
ATOM 611 C CA . GLU A 1 83 ? -9.288 4.297 9.930 1.00 91.50 83 GLU A CA 1
ATOM 612 C C . GLU A 1 83 ? -7.853 3.979 9.487 1.00 91.50 83 GLU A C 1
ATOM 614 O O . GLU A 1 83 ? -7.361 2.866 9.680 1.00 91.50 83 GLU A O 1
ATOM 619 N N . PHE A 1 84 ? -7.173 4.950 8.879 1.00 93.44 84 PHE A N 1
ATOM 620 C CA . PHE A 1 84 ? -5.800 4.782 8.417 1.00 93.44 84 PHE A CA 1
ATOM 621 C C . PHE A 1 84 ? -4.803 4.786 9.576 1.00 93.44 84 PHE A C 1
ATOM 623 O O . PHE A 1 84 ? -3.935 3.918 9.635 1.00 93.44 84 PHE A O 1
ATOM 630 N N . GLU A 1 85 ? -4.931 5.720 10.520 1.00 92.38 85 GLU A N 1
ATOM 631 C CA . GLU A 1 85 ? -4.066 5.791 11.701 1.00 92.38 85 GLU A CA 1
ATOM 632 C C . GLU A 1 85 ? -4.219 4.553 12.599 1.00 92.38 85 GLU A C 1
ATOM 634 O O . GLU A 1 85 ? -3.213 4.028 13.079 1.00 92.38 85 GLU A O 1
ATOM 639 N N . ASP A 1 86 ? -5.437 4.024 12.756 1.00 94.94 86 ASP A N 1
ATOM 640 C CA . ASP A 1 86 ? -5.690 2.795 13.521 1.00 94.94 86 ASP A CA 1
ATOM 641 C C . ASP A 1 86 ? -5.039 1.556 12.870 1.00 94.94 86 ASP A C 1
ATOM 643 O O . ASP A 1 86 ? -4.408 0.723 13.538 1.00 94.94 86 ASP A O 1
ATOM 647 N N . LEU A 1 87 ? -5.075 1.475 11.534 1.00 96.81 87 LEU A N 1
ATOM 648 C CA . LEU A 1 87 ? -4.324 0.464 10.788 1.00 96.81 87 LEU A CA 1
ATOM 649 C C . LEU A 1 87 ? -2.812 0.596 11.030 1.00 96.81 87 LEU A C 1
ATOM 651 O O . LEU A 1 87 ? -2.140 -0.411 11.278 1.00 96.81 87 LEU A O 1
ATOM 655 N N . LEU A 1 88 ? -2.260 1.813 10.950 1.00 96.12 88 LEU A N 1
ATOM 656 C CA . LEU A 1 88 ? -0.830 2.044 11.173 1.00 96.12 88 LEU A CA 1
ATOM 657 C C . LEU A 1 88 ? -0.421 1.659 12.594 1.00 96.12 88 LEU A C 1
ATOM 659 O O . LEU A 1 88 ? 0.593 0.981 12.766 1.00 96.12 88 LEU A O 1
ATOM 663 N N . ALA A 1 89 ? -1.221 2.023 13.598 1.00 96.19 89 ALA A N 1
ATOM 664 C CA . ALA A 1 89 ? -0.998 1.631 14.985 1.00 96.19 89 ALA A CA 1
ATOM 665 C C . ALA A 1 89 ? -0.932 0.103 15.125 1.00 96.19 89 ALA A C 1
ATOM 667 O O . ALA A 1 89 ? -0.014 -0.424 15.758 1.00 96.19 89 ALA A O 1
ATOM 668 N N . THR A 1 90 ? -1.835 -0.618 14.456 1.00 97.25 90 THR A N 1
ATOM 669 C CA . THR A 1 90 ? -1.829 -2.087 14.422 1.00 97.25 90 THR A CA 1
ATOM 670 C C . THR A 1 90 ? -0.576 -2.642 13.733 1.00 97.25 90 THR A C 1
ATOM 672 O O . THR A 1 90 ? 0.080 -3.542 14.263 1.00 97.25 90 THR A O 1
ATOM 675 N N . ALA A 1 91 ? -0.187 -2.095 12.578 1.00 97.62 91 ALA A N 1
ATOM 676 C CA . ALA A 1 91 ? 1.003 -2.531 11.843 1.00 97.62 91 ALA A CA 1
ATOM 677 C C . ALA A 1 91 ? 2.299 -2.310 12.645 1.00 97.62 91 ALA A C 1
ATOM 679 O O . ALA A 1 91 ? 3.213 -3.141 12.622 1.00 97.62 91 ALA A O 1
ATOM 680 N N . VAL A 1 92 ? 2.364 -1.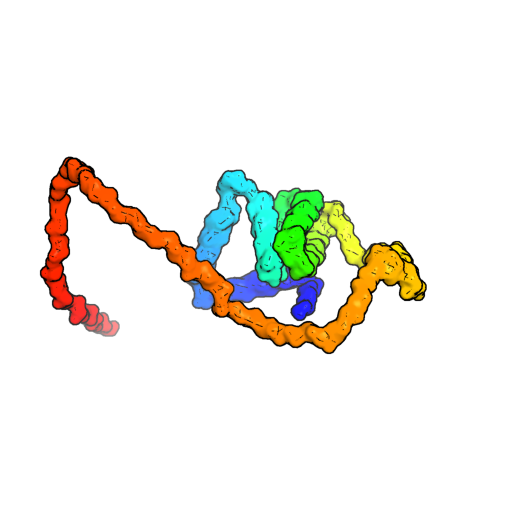205 13.385 1.00 97.69 92 VAL A N 1
ATOM 681 C CA . VAL A 1 92 ? 3.463 -0.840 14.283 1.00 97.69 92 VAL A CA 1
ATOM 682 C C . VAL A 1 92 ? 3.510 -1.740 15.504 1.00 97.69 92 VAL A C 1
ATOM 684 O O . VAL A 1 92 ? 4.578 -2.246 15.840 1.00 97.69 92 VAL A O 1
ATOM 687 N N . TYR A 1 93 ? 2.371 -1.962 16.156 1.00 97.25 93 TYR A N 1
ATOM 688 C CA . TYR A 1 93 ? 2.275 -2.856 17.304 1.00 97.25 93 TYR A CA 1
ATOM 689 C C . TYR A 1 93 ? 2.801 -4.254 16.955 1.00 97.25 93 TYR A C 1
ATOM 691 O O . TYR A 1 93 ? 3.613 -4.814 17.692 1.00 97.25 93 TYR A O 1
ATOM 699 N N . MET A 1 94 ? 2.409 -4.778 15.790 1.00 97.94 94 MET A N 1
ATOM 700 C CA . MET A 1 94 ? 2.797 -6.118 15.350 1.00 97.94 94 MET A CA 1
ATOM 701 C C . MET A 1 94 ? 4.222 -6.198 14.788 1.00 97.94 94 MET A C 1
ATOM 703 O O . MET A 1 94 ? 4.875 -7.231 14.923 1.00 97.94 94 MET A O 1
ATOM 707 N N . GLY A 1 95 ? 4.715 -5.141 14.137 1.00 95.69 95 GLY A N 1
ATOM 708 C CA . GLY A 1 95 ? 6.003 -5.167 13.434 1.00 95.69 95 GLY A CA 1
ATOM 709 C C . GLY A 1 95 ? 7.141 -4.373 14.082 1.00 95.69 95 GLY A C 1
ATOM 710 O O . GLY A 1 95 ? 8.274 -4.427 13.598 1.00 95.69 95 GLY A O 1
ATOM 711 N N . GLY A 1 96 ? 6.872 -3.651 15.170 1.00 95.88 96 GLY A N 1
ATOM 712 C CA . GLY A 1 96 ? 7.848 -2.890 15.943 1.00 95.88 96 GLY A CA 1
ATOM 713 C C . GLY A 1 96 ? 8.550 -1.784 15.147 1.00 95.88 96 GLY A C 1
ATOM 714 O O . GLY A 1 96 ? 7.978 -1.153 14.258 1.00 95.88 96 GLY A O 1
ATOM 715 N N . GLY A 1 97 ? 9.826 -1.552 15.469 1.00 96.19 97 GLY A N 1
ATOM 716 C CA . GLY A 1 97 ? 10.638 -0.483 14.873 1.00 96.19 97 GLY A CA 1
ATOM 717 C C . GLY A 1 97 ? 10.670 -0.471 13.335 1.00 96.19 97 GLY A C 1
ATOM 718 O O . GLY A 1 97 ? 10.484 0.595 12.756 1.00 96.19 97 GLY A O 1
ATOM 719 N N . PRO A 1 98 ? 10.853 -1.612 12.642 1.00 95.88 98 PRO A N 1
ATOM 720 C CA . PRO A 1 98 ? 10.812 -1.638 11.181 1.00 95.88 98 PRO A CA 1
ATOM 721 C C . PRO A 1 98 ? 9.471 -1.183 10.602 1.00 95.88 98 PRO A C 1
ATOM 723 O O . PRO A 1 98 ? 9.463 -0.368 9.684 1.00 95.88 98 PRO A O 1
ATOM 726 N N . SER A 1 99 ? 8.346 -1.648 11.152 1.00 97.19 99 SER A N 1
ATOM 727 C CA . SER A 1 99 ? 7.029 -1.217 10.674 1.00 97.19 99 SER A CA 1
ATOM 728 C C . SER A 1 99 ? 6.750 0.253 10.967 1.00 97.19 99 SER A C 1
ATOM 730 O O . SER A 1 99 ? 6.089 0.883 10.156 1.00 97.19 99 SER A O 1
ATOM 732 N N . MET A 1 100 ? 7.301 0.837 12.042 1.00 95.94 100 MET A N 1
ATOM 733 C CA . MET A 1 100 ? 7.244 2.295 12.255 1.00 95.94 100 MET A CA 1
ATOM 734 C C . MET A 1 100 ? 7.866 3.077 11.101 1.00 95.94 100 MET A C 1
ATOM 736 O O . MET A 1 100 ? 7.326 4.106 10.703 1.00 95.94 100 MET A O 1
ATOM 740 N N . MET A 1 101 ? 8.987 2.599 10.553 1.00 95.31 101 MET A N 1
ATOM 741 C CA . MET A 1 101 ? 9.628 3.280 9.427 1.00 95.31 101 MET A CA 1
ATOM 742 C C . MET A 1 101 ? 8.700 3.245 8.212 1.00 95.31 101 MET A C 1
ATOM 744 O O . MET A 1 101 ? 8.363 4.291 7.675 1.00 95.31 101 MET A O 1
ATOM 748 N N . TYR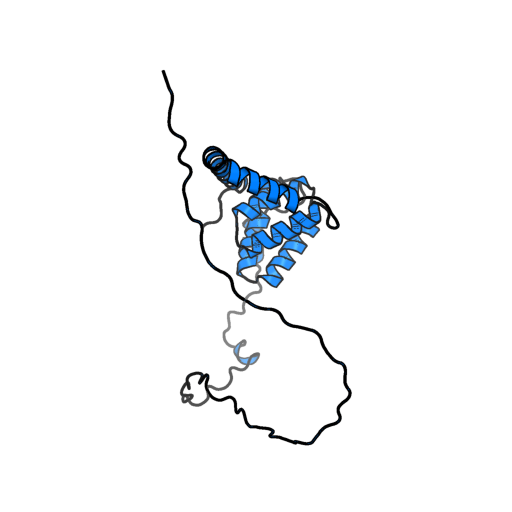 A 1 102 ? 8.170 2.075 7.855 1.00 96.25 102 TYR A N 1
ATOM 749 C CA . TYR A 1 102 ? 7.248 1.949 6.720 1.00 96.25 102 TYR A CA 1
ATOM 750 C C . TYR A 1 102 ? 5.855 2.563 6.971 1.00 96.25 102 TYR A C 1
ATOM 752 O O . TYR A 1 102 ? 5.164 2.937 6.027 1.00 96.25 102 TYR A O 1
ATOM 760 N N . ALA A 1 103 ? 5.446 2.756 8.224 1.00 95.25 103 ALA A N 1
ATOM 761 C CA . ALA A 1 103 ? 4.260 3.539 8.557 1.00 95.25 103 ALA A CA 1
ATOM 762 C C . ALA A 1 103 ? 4.465 5.029 8.232 1.00 95.25 103 ALA A C 1
ATOM 764 O O . ALA A 1 103 ? 3.578 5.655 7.656 1.00 95.25 103 ALA A O 1
ATOM 765 N N . ALA A 1 104 ? 5.654 5.588 8.497 1.00 92.81 104 ALA A N 1
ATOM 766 C CA . ALA A 1 104 ? 5.986 6.960 8.096 1.00 92.81 104 ALA A CA 1
ATOM 767 C C . ALA A 1 104 ? 5.980 7.138 6.565 1.00 92.81 104 ALA A C 1
ATOM 769 O O . ALA A 1 104 ? 5.567 8.170 6.040 1.00 92.81 104 ALA A O 1
ATOM 770 N N . HIS A 1 105 ? 6.386 6.101 5.836 1.00 93.81 105 HIS A N 1
ATOM 771 C CA . HIS A 1 105 ? 6.289 6.046 4.380 1.00 93.81 105 HIS A CA 1
ATOM 772 C C . HIS A 1 105 ? 4.831 6.085 3.897 1.00 93.81 105 HIS A C 1
ATOM 774 O O . HIS A 1 105 ? 4.511 6.848 2.986 1.00 93.81 105 HIS A O 1
ATOM 780 N N . ALA A 1 106 ? 3.942 5.320 4.539 1.00 94.31 106 ALA A N 1
ATOM 781 C CA . ALA A 1 106 ? 2.512 5.327 4.242 1.00 94.31 106 ALA A CA 1
ATOM 782 C C . ALA A 1 106 ? 1.850 6.686 4.541 1.00 94.31 106 ALA A C 1
ATOM 784 O O . ALA A 1 106 ? 1.032 7.140 3.743 1.00 94.31 106 ALA A O 1
ATOM 785 N N . LEU A 1 107 ? 2.247 7.362 5.629 1.00 91.88 107 LEU A N 1
ATOM 786 C CA . LEU A 1 107 ? 1.794 8.725 5.948 1.00 91.88 107 LEU A CA 1
ATOM 787 C C . LEU A 1 107 ? 2.156 9.718 4.835 1.00 91.88 107 LEU A C 1
ATOM 789 O O . LEU A 1 107 ? 1.301 10.439 4.328 1.00 91.88 107 LEU A O 1
ATOM 793 N N . ARG A 1 108 ? 3.400 9.687 4.354 1.00 89.69 108 ARG A N 1
ATOM 794 C CA . ARG A 1 108 ? 3.809 10.532 3.225 1.00 89.69 108 ARG A CA 1
ATOM 795 C C . ARG A 1 108 ? 3.032 10.214 1.944 1.00 89.69 108 ARG A C 1
ATOM 797 O O . ARG A 1 108 ? 2.659 11.124 1.208 1.00 89.69 108 ARG A O 1
ATOM 804 N N . ALA A 1 109 ? 2.795 8.933 1.660 1.00 92.50 109 ALA A N 1
ATOM 805 C CA . ALA A 1 109 ? 2.026 8.529 0.487 1.00 92.50 109 ALA A CA 1
ATOM 806 C C . ALA A 1 109 ? 0.586 9.067 0.545 1.00 92.50 109 ALA A C 1
ATOM 808 O O . ALA A 1 109 ? 0.072 9.536 -0.472 1.00 92.50 109 ALA A O 1
ATOM 809 N N . VAL A 1 110 ? -0.064 9.034 1.717 1.00 91.38 110 VAL A N 1
ATOM 810 C CA . VAL A 1 110 ? -1.456 9.496 1.844 1.00 91.38 110 VAL A CA 1
ATOM 811 C C . VAL A 1 110 ? -1.549 11.014 1.746 1.00 91.38 110 VAL A C 1
ATOM 813 O O . VAL A 1 110 ? -2.455 11.504 1.083 1.00 91.38 110 VAL A O 1
ATOM 816 N N . GLU A 1 111 ? -0.579 11.758 2.284 1.00 88.25 111 GLU A N 1
ATOM 817 C CA . GLU A 1 111 ? -0.479 13.211 2.080 1.00 88.25 111 GLU A CA 1
ATOM 818 C C . GLU A 1 111 ? -0.327 13.561 0.595 1.00 88.25 111 GLU A C 1
ATOM 820 O O . GLU A 1 111 ? -0.985 14.467 0.076 1.00 88.25 111 GLU A O 1
ATOM 825 N N . GLU A 1 112 ? 0.528 12.818 -0.112 1.00 89.25 112 GLU A N 1
ATOM 826 C CA . GLU A 1 112 ? 0.772 13.044 -1.527 1.00 89.25 112 GLU A CA 1
ATOM 827 C C . GLU A 1 112 ? -0.498 12.789 -2.347 1.00 89.25 112 GLU A C 1
ATOM 829 O O . GLU A 1 112 ? -0.892 13.651 -3.135 1.00 89.25 112 GLU A O 1
ATOM 834 N N . PHE A 1 113 ? -1.167 11.647 -2.158 1.00 90.06 113 PHE A N 1
ATOM 835 C CA . PHE A 1 113 ? -2.360 11.278 -2.928 1.00 90.06 113 PHE A CA 1
ATOM 836 C C . PHE A 1 113 ? -3.651 11.979 -2.471 1.00 90.06 113 PHE A C 1
ATOM 838 O O . PHE A 1 113 ? -4.511 12.224 -3.316 1.00 90.06 113 PHE A O 1
ATOM 845 N N . GLY A 1 114 ? -3.789 12.298 -1.182 1.00 79.50 114 GLY A N 1
ATOM 846 C CA . GLY A 1 114 ? -4.993 12.857 -0.553 1.00 79.50 114 GLY A CA 1
ATOM 847 C C . GLY A 1 114 ? -5.175 14.371 -0.705 1.00 79.50 114 GLY A C 1
ATOM 848 O O . GLY A 1 114 ? -6.292 14.859 -0.552 1.00 79.50 114 GLY A O 1
ATOM 849 N N . GLY A 1 115 ? -4.120 15.112 -1.063 1.00 64.25 115 GLY A N 1
ATOM 850 C CA . GLY A 1 115 ? -4.185 16.565 -1.268 1.00 64.25 115 GLY A CA 1
ATOM 851 C C . GLY A 1 115 ? -4.315 17.377 0.033 1.00 64.25 115 GLY A C 1
ATOM 852 O O . GLY A 1 115 ? -4.485 16.827 1.117 1.00 64.25 115 GLY A O 1
ATOM 853 N N . SER A 1 116 ? -4.215 18.710 -0.060 1.00 51.28 116 SER A N 1
ATOM 854 C CA . SER A 1 116 ? -4.230 19.632 1.096 1.00 51.28 116 SER A CA 1
ATOM 855 C C . SER A 1 116 ? -5.561 19.718 1.845 1.00 51.28 116 SER A C 1
ATOM 857 O O . SER A 1 116 ? -5.594 20.266 2.944 1.00 51.28 116 SER A O 1
ATOM 859 N N . ASP A 1 117 ? -6.633 19.184 1.262 1.00 53.25 117 ASP A N 1
ATOM 860 C CA . ASP A 1 117 ? -8.008 19.466 1.682 1.00 53.25 117 ASP A CA 1
ATOM 861 C C . ASP A 1 117 ? -8.661 18.250 2.370 1.00 53.25 117 ASP A C 1
ATOM 863 O O . ASP A 1 117 ? -9.765 18.341 2.898 1.00 53.25 117 ASP A O 1
ATOM 867 N N . GLY A 1 118 ? -7.970 17.102 2.392 1.00 53.25 118 GLY A N 1
ATOM 868 C CA . GLY A 1 118 ? -8.491 15.820 2.879 1.00 53.25 118 GLY A CA 1
ATOM 869 C C . GLY A 1 118 ? -8.444 15.607 4.398 1.00 53.25 118 GLY A C 1
ATOM 870 O O . GLY A 1 118 ? -8.680 14.491 4.845 1.00 53.25 118 GLY A O 1
ATOM 871 N N . GLY A 1 119 ? -8.110 16.628 5.196 1.00 58.00 119 GLY A N 1
ATOM 872 C CA . GLY A 1 119 ? -8.021 16.507 6.663 1.00 58.00 119 GLY A CA 1
ATOM 873 C C . GLY A 1 119 ? -6.769 15.782 7.186 1.00 58.00 119 GLY A C 1
ATOM 874 O O . GLY A 1 119 ? -6.698 15.449 8.372 1.00 58.00 119 GLY A O 1
ATOM 875 N N . TRP A 1 120 ? -5.771 15.562 6.325 1.00 64.56 120 TRP A N 1
ATOM 876 C CA . TRP A 1 120 ? -4.491 14.935 6.665 1.00 64.56 120 TRP A CA 1
ATOM 877 C C . TRP A 1 120 ? -3.446 16.021 6.953 1.00 64.56 120 TRP A C 1
ATOM 879 O O . TRP A 1 120 ? -3.139 16.813 6.058 1.00 64.56 120 TRP A O 1
ATOM 889 N N . PRO A 1 121 ? -2.920 16.126 8.185 1.00 55.50 121 PRO A N 1
ATOM 890 C CA . PRO A 1 121 ? -1.918 17.115 8.521 1.00 55.50 121 PRO A CA 1
ATOM 891 C C . PRO A 1 121 ? -0.658 16.746 7.765 1.00 55.50 121 PRO A C 1
ATOM 893 O O . PRO A 1 121 ? -0.226 15.597 7.785 1.00 55.50 121 PRO A O 1
ATOM 896 N N . LYS A 1 122 ? -0.087 17.733 7.086 1.00 59.66 122 LYS A N 1
ATOM 897 C CA . LYS A 1 122 ? 1.232 17.572 6.496 1.00 59.66 122 LYS A CA 1
ATOM 898 C C . LYS A 1 122 ? 2.211 17.414 7.642 1.00 59.66 122 LYS A C 1
ATOM 900 O O . LYS A 1 122 ? 2.184 18.230 8.559 1.00 59.66 122 LYS A O 1
ATOM 905 N N . ALA A 1 123 ? 3.085 16.421 7.572 1.00 60.59 123 ALA A N 1
ATOM 906 C CA . ALA A 1 123 ? 4.269 16.400 8.409 1.00 60.59 123 ALA A CA 1
ATOM 907 C C . ALA A 1 123 ? 5.174 17.583 8.015 1.00 60.59 123 ALA A C 1
ATOM 909 O O . ALA A 1 123 ? 6.071 17.454 7.180 1.00 60.59 123 ALA A O 1
ATOM 910 N N . ASP A 1 124 ? 4.938 18.771 8.570 1.00 56.97 124 ASP A N 1
ATOM 911 C CA . ASP A 1 124 ? 5.880 19.866 8.445 1.00 56.97 124 ASP A CA 1
ATOM 912 C C . ASP A 1 124 ? 7.069 19.596 9.369 1.00 56.97 124 ASP A C 1
ATOM 914 O O . ASP A 1 124 ? 6.949 19.301 10.558 1.00 56.97 124 ASP A O 1
ATOM 918 N N . ALA A 1 125 ? 8.275 19.690 8.808 1.00 53.59 125 ALA A N 1
ATOM 919 C CA . ALA A 1 125 ? 9.507 19.531 9.576 1.00 53.59 125 ALA A CA 1
ATOM 920 C C . ALA A 1 125 ? 9.582 20.515 10.761 1.00 53.59 125 ALA A C 1
ATOM 922 O O . ALA A 1 125 ? 10.295 20.260 11.730 1.00 53.59 125 ALA A O 1
ATOM 923 N N . HIS A 1 126 ? 8.843 21.626 10.685 1.00 54.41 126 HIS A N 1
ATOM 924 C CA . HIS A 1 126 ? 8.719 22.600 11.756 1.00 54.41 126 HIS A CA 1
ATOM 925 C C . HIS A 1 126 ? 7.956 22.037 12.968 1.00 54.41 126 HIS A C 1
ATOM 927 O O . HIS A 1 126 ? 8.475 22.178 14.072 1.00 54.41 126 HIS A O 1
ATOM 933 N N . ASP A 1 127 ? 6.848 21.302 12.803 1.00 60.81 127 ASP A N 1
ATOM 934 C CA . ASP A 1 127 ? 6.183 20.604 13.921 1.00 60.81 127 ASP A CA 1
ATOM 935 C C . ASP A 1 127 ? 7.085 19.558 14.579 1.00 60.81 127 ASP A C 1
ATOM 937 O O . ASP A 1 127 ? 7.154 19.485 15.806 1.00 60.81 127 ASP A O 1
ATOM 941 N N . TYR A 1 128 ? 7.848 18.782 13.798 1.00 56.72 128 TYR A N 1
ATOM 942 C CA . TYR A 1 128 ? 8.803 17.824 14.373 1.00 56.72 128 TYR A CA 1
ATOM 943 C C . TYR A 1 128 ? 9.902 18.532 15.179 1.00 56.72 128 TYR A C 1
ATOM 945 O O . TYR A 1 128 ? 10.247 18.106 16.283 1.00 56.72 128 TYR A O 1
ATOM 953 N N . LEU A 1 129 ? 10.460 19.625 14.646 1.00 56.62 129 LEU A N 1
ATOM 954 C CA . LEU A 1 129 ? 11.481 20.411 15.337 1.00 56.62 129 LEU A CA 1
ATOM 955 C C . LEU A 1 129 ? 10.921 21.096 16.586 1.00 56.62 129 LEU A C 1
ATOM 957 O O . LEU A 1 129 ? 11.596 21.097 17.612 1.00 56.62 129 LEU A O 1
ATOM 961 N N . LEU A 1 130 ? 9.693 21.615 16.548 1.00 59.12 130 LEU A N 1
ATOM 962 C CA . LEU A 1 130 ? 9.025 22.188 17.713 1.00 59.12 130 LEU A CA 1
ATOM 963 C C . LEU A 1 130 ? 8.748 21.122 18.779 1.00 59.12 130 LEU A C 1
ATOM 965 O O . LEU A 1 130 ? 9.181 21.289 19.920 1.00 59.12 130 LEU A O 1
ATOM 969 N N . ALA A 1 131 ? 8.128 20.001 18.411 1.00 59.09 131 ALA A N 1
ATOM 970 C CA . ALA A 1 131 ? 7.825 18.901 19.324 1.00 59.09 131 ALA A CA 1
ATOM 971 C C . ALA A 1 131 ? 9.089 18.323 19.982 1.00 59.09 131 ALA A C 1
ATOM 973 O O . ALA A 1 131 ? 9.089 18.009 21.173 1.00 59.09 131 ALA A O 1
ATOM 974 N N . ASN A 1 132 ? 10.197 18.237 19.239 1.00 59.94 132 ASN A N 1
ATOM 975 C CA . ASN A 1 132 ? 11.453 17.687 19.747 1.00 59.94 132 ASN A CA 1
ATOM 976 C C . ASN A 1 132 ? 12.376 18.744 20.389 1.00 59.94 132 ASN A C 1
ATOM 978 O O . ASN A 1 132 ? 13.290 18.392 21.133 1.00 59.94 132 ASN A O 1
ATOM 982 N N . SER A 1 133 ? 12.122 20.039 20.169 1.00 60.72 133 SER A N 1
ATOM 983 C CA . SER A 1 133 ? 12.718 21.135 20.953 1.00 60.72 133 SER A CA 1
ATOM 984 C C . SER A 1 133 ? 12.112 21.245 22.355 1.00 60.72 133 SER A C 1
ATOM 986 O O . SER A 1 133 ? 12.769 21.730 23.275 1.00 60.72 133 SER A O 1
ATOM 988 N N . GLN A 1 134 ? 10.881 20.749 22.522 1.00 55.78 134 GLN A N 1
ATOM 989 C CA . GLN A 1 134 ? 10.127 20.728 23.778 1.00 55.78 134 GLN A CA 1
ATOM 990 C C . GLN A 1 134 ? 10.162 19.365 24.484 1.00 55.78 134 GLN A C 1
ATOM 992 O O . GLN A 1 134 ? 9.452 19.168 25.472 1.00 55.78 134 GLN A O 1
ATOM 997 N N . GLY A 1 135 ? 10.984 18.421 24.005 1.00 49.84 135 GLY A N 1
ATOM 998 C CA . GLY A 1 135 ? 11.162 17.127 24.659 1.00 49.84 135 GLY A CA 1
ATOM 999 C C . GLY A 1 135 ? 11.467 17.305 26.154 1.00 49.84 135 GLY A C 1
ATOM 1000 O O . GLY A 1 135 ? 12.120 18.286 26.530 1.00 49.84 135 GLY A O 1
ATOM 1001 N N . PRO A 1 136 ? 11.000 16.397 27.035 1.00 46.22 136 PRO A N 1
ATOM 1002 C CA . PRO A 1 136 ? 11.215 16.549 28.465 1.00 46.22 136 PRO A CA 1
ATOM 1003 C C . PRO A 1 136 ? 12.714 16.688 28.702 1.00 46.22 136 PRO A C 1
ATOM 1005 O O . PRO A 1 136 ? 13.485 15.819 28.292 1.00 46.22 136 PRO A O 1
ATOM 1008 N N . ALA A 1 137 ? 13.125 17.800 29.318 1.00 51.22 137 ALA A N 1
ATOM 1009 C CA . ALA A 1 137 ? 14.522 18.064 29.611 1.00 51.22 137 ALA A CA 1
ATOM 1010 C C . ALA A 1 137 ? 15.100 16.841 30.330 1.00 51.22 137 ALA A C 1
ATOM 1012 O O . ALA A 1 137 ? 14.790 16.603 31.498 1.00 51.22 137 ALA A O 1
ATOM 1013 N N . ILE A 1 138 ? 15.913 16.039 29.634 1.00 49.97 138 ILE A N 1
ATOM 1014 C CA . ILE A 1 138 ? 16.641 14.943 30.266 1.00 49.97 138 ILE A CA 1
ATOM 1015 C C . ILE A 1 138 ? 17.546 15.636 31.282 1.00 49.97 138 ILE A C 1
ATOM 1017 O O . ILE A 1 138 ? 18.422 16.405 30.867 1.00 49.97 138 ILE A O 1
ATOM 1021 N N . PRO A 1 139 ? 17.343 15.449 32.599 1.00 45.91 139 PRO A N 1
ATOM 1022 C CA . PRO A 1 139 ? 18.112 16.189 33.579 1.00 45.91 139 PRO A CA 1
ATOM 1023 C C . PRO A 1 139 ? 19.586 15.836 33.382 1.00 45.91 139 PRO A C 1
ATOM 1025 O O . PRO A 1 139 ? 20.011 14.707 33.625 1.00 45.91 139 PRO A O 1
ATOM 1028 N N . ARG A 1 140 ? 20.383 16.820 32.948 1.00 54.03 140 ARG A N 1
ATOM 1029 C CA . ARG A 1 140 ? 21.825 16.703 32.657 1.00 54.03 140 ARG A CA 1
ATOM 1030 C C . ARG A 1 140 ? 22.689 16.413 33.894 1.00 54.03 140 ARG A C 1
ATOM 1032 O O . ARG A 1 140 ? 23.907 16.558 33.840 1.00 54.03 140 ARG A O 1
ATOM 1039 N N . SER A 1 141 ? 22.097 15.986 35.013 1.00 52.31 141 SER A N 1
ATOM 1040 C CA . SER A 1 141 ? 22.838 15.580 36.203 1.00 52.31 141 SER A CA 1
ATOM 1041 C C . SER A 1 141 ? 22.795 14.060 36.374 1.00 52.31 141 SER A C 1
ATOM 1043 O O . SER A 1 141 ? 21.820 13.444 36.800 1.00 52.31 141 SER A O 1
ATOM 1045 N N . SER A 1 142 ? 23.935 13.450 36.078 1.00 54.38 142 SER A N 1
ATOM 1046 C CA . SER A 1 142 ? 24.275 12.034 36.241 1.00 54.38 142 SER A CA 1
ATOM 1047 C C . SER A 1 142 ? 24.252 11.521 37.694 1.00 54.38 142 SER A C 1
ATOM 1049 O O . SER A 1 142 ? 24.778 10.443 37.977 1.00 54.38 142 SER A O 1
ATOM 1051 N N . LYS A 1 143 ? 23.640 12.257 38.632 1.00 53.34 143 LYS A N 1
ATOM 1052 C CA . LYS A 1 143 ? 23.590 11.895 40.056 1.00 53.34 143 LYS A CA 1
ATOM 1053 C C . LYS A 1 143 ? 22.278 11.215 40.468 1.00 53.34 143 LYS A C 1
ATOM 1055 O O . LYS A 1 143 ? 22.327 10.333 41.314 1.00 53.34 143 LYS A O 1
ATOM 1060 N N . HIS A 1 144 ? 21.146 11.517 39.823 1.00 49.38 144 HIS A N 1
ATOM 1061 C CA . HIS A 1 144 ? 19.832 11.013 40.266 1.00 49.38 144 HIS A CA 1
ATOM 1062 C C . HIS A 1 144 ? 19.324 9.749 39.542 1.00 49.38 144 HIS A C 1
ATOM 1064 O O . HIS A 1 144 ? 18.512 9.014 40.099 1.00 49.38 144 HIS A O 1
ATOM 1070 N N . VAL A 1 145 ? 19.830 9.412 38.347 1.00 47.44 145 VAL A N 1
ATOM 1071 C CA . VAL A 1 145 ? 19.409 8.181 37.633 1.00 47.44 145 VAL A CA 1
ATOM 1072 C C . VAL A 1 145 ? 19.907 6.908 38.333 1.00 47.44 145 VAL A C 1
ATOM 1074 O O . VAL A 1 145 ? 19.202 5.903 38.358 1.00 47.44 145 VAL A O 1
ATOM 1077 N N . LYS A 1 146 ? 21.075 6.959 38.989 1.00 46.41 146 LYS A N 1
ATOM 1078 C CA . LYS A 1 146 ? 21.620 5.820 39.754 1.00 46.41 146 LYS A CA 1
ATOM 1079 C C . LYS A 1 146 ? 20.821 5.481 41.015 1.00 46.41 146 LYS A C 1
ATOM 1081 O O . LYS A 1 146 ? 20.977 4.384 41.538 1.00 46.41 146 LYS A O 1
ATOM 1086 N N . GLN A 1 147 ? 20.016 6.417 41.515 1.00 50.94 147 GLN A N 1
ATOM 1087 C CA . GLN A 1 147 ? 19.301 6.253 42.778 1.00 50.94 147 GLN A CA 1
ATOM 1088 C C . GLN A 1 147 ? 17.933 5.588 42.593 1.00 50.94 147 GLN A C 1
ATOM 1090 O O . GLN A 1 147 ? 17.495 4.860 43.476 1.00 50.94 147 GLN A O 1
ATOM 1095 N N . LYS A 1 148 ? 17.269 5.799 41.445 1.00 47.12 148 LYS A N 1
ATOM 1096 C CA . LYS A 1 148 ? 15.927 5.245 41.193 1.00 47.12 148 LYS A CA 1
ATOM 1097 C C . LYS A 1 148 ? 15.951 3.832 40.604 1.00 47.12 148 LYS A C 1
ATOM 1099 O O . LYS A 1 148 ? 15.089 3.026 40.927 1.00 47.12 148 LYS A O 1
ATOM 1104 N N . TYR A 1 149 ? 16.962 3.515 39.799 1.00 49.03 149 TYR A N 1
ATOM 1105 C CA . TYR A 1 149 ? 17.241 2.155 39.345 1.00 49.03 149 TYR A CA 1
ATOM 1106 C C . TYR A 1 149 ? 18.629 1.795 39.851 1.00 49.03 149 TYR A C 1
ATOM 1108 O O . TYR A 1 149 ? 19.634 2.113 39.213 1.00 49.03 149 TYR A O 1
ATOM 1116 N N . GLY A 1 150 ? 18.683 1.224 41.055 1.00 37.69 150 GLY A N 1
ATOM 1117 C CA . GLY A 1 150 ? 19.935 0.806 41.670 1.00 37.69 150 GLY A CA 1
ATOM 1118 C C . GLY A 1 150 ? 20.731 -0.043 40.686 1.00 37.69 150 GLY A C 1
ATOM 1119 O O . GLY A 1 150 ? 20.272 -1.092 40.241 1.00 37.69 150 GLY A O 1
ATOM 1120 N N . VAL A 1 151 ? 21.922 0.426 40.320 1.00 54.19 151 VAL A N 1
ATOM 1121 C CA . VAL A 1 151 ? 22.885 -0.407 39.604 1.00 54.19 151 VAL A CA 1
ATOM 1122 C C . VAL A 1 151 ? 23.210 -1.558 40.558 1.00 54.19 151 VAL A C 1
ATOM 1124 O O . VAL A 1 151 ? 23.728 -1.272 41.642 1.00 54.19 151 VAL A O 1
ATOM 1127 N N . PRO A 1 152 ? 22.900 -2.829 40.232 1.00 48.75 152 PRO A N 1
ATOM 1128 C CA . PRO A 1 152 ? 23.277 -3.925 41.110 1.00 48.75 152 PRO A CA 1
ATOM 1129 C C . PRO A 1 152 ? 24.798 -3.867 41.306 1.00 48.75 152 PRO A C 1
ATOM 1131 O O . PRO A 1 152 ? 25.523 -3.563 40.346 1.00 48.75 152 PRO A O 1
ATOM 1134 N N . PRO A 1 153 ? 25.305 -4.088 42.532 1.00 52.62 153 PRO A N 1
ATOM 1135 C CA . PRO A 1 153 ? 26.735 -4.033 42.781 1.00 52.62 153 PRO A CA 1
ATOM 1136 C C . PRO A 1 153 ? 27.432 -4.961 41.789 1.00 52.62 153 PRO A C 1
ATOM 1138 O O . PRO A 1 153 ? 26.992 -6.091 41.567 1.00 52.62 153 PRO A O 1
ATOM 1141 N N . ARG A 1 154 ? 28.503 -4.470 41.151 1.00 55.94 154 ARG A N 1
ATOM 1142 C CA . ARG A 1 154 ? 29.347 -5.301 40.290 1.00 55.94 154 ARG A CA 1
ATOM 1143 C C . ARG A 1 154 ? 29.911 -6.427 41.153 1.00 55.94 154 ARG A C 1
ATOM 1145 O O . ARG A 1 154 ? 30.897 -6.228 41.856 1.00 55.94 154 ARG A O 1
ATOM 1152 N N . GLY A 1 155 ? 29.255 -7.585 41.109 1.00 53.88 155 GLY A N 1
ATOM 1153 C CA . GLY A 1 155 ? 29.749 -8.812 41.713 1.00 53.88 155 GLY A CA 1
ATOM 1154 C C . GLY A 1 155 ? 31.137 -9.152 41.162 1.00 53.88 155 GLY A C 1
ATOM 1155 O O . GLY A 1 155 ? 31.510 -8.673 40.081 1.00 53.88 155 GLY A O 1
ATOM 1156 N N . PRO A 1 156 ? 31.934 -9.943 41.899 1.00 49.72 156 PRO A N 1
ATOM 1157 C CA . PRO A 1 156 ? 33.292 -10.269 41.499 1.00 49.72 156 PRO A CA 1
ATOM 1158 C C . PRO A 1 156 ? 33.305 -10.823 40.074 1.00 49.72 156 PRO A C 1
ATOM 1160 O O . PRO A 1 156 ? 32.505 -11.677 39.691 1.00 49.72 156 PRO A O 1
ATOM 1163 N N . ARG A 1 157 ? 34.222 -10.275 39.278 1.00 56.75 157 ARG A N 1
ATOM 1164 C CA . ARG A 1 157 ? 34.376 -10.472 37.835 1.00 56.75 157 ARG A CA 1
ATOM 1165 C C . ARG A 1 157 ? 34.887 -11.886 37.527 1.00 56.75 157 ARG A C 1
ATOM 1167 O O . ARG A 1 157 ? 36.001 -12.039 37.048 1.00 56.75 157 ARG A O 1
ATOM 1174 N N . LYS A 1 158 ? 34.102 -12.918 37.843 1.00 50.47 158 LYS A N 1
ATOM 1175 C CA . LYS A 1 158 ? 34.324 -14.320 37.458 1.00 50.47 158 LYS A CA 1
ATOM 1176 C C . LYS A 1 158 ? 32.991 -15.039 37.253 1.00 50.47 158 LYS A C 1
ATOM 1178 O O . LYS A 1 158 ? 32.676 -16.000 37.939 1.00 50.47 158 LYS A O 1
ATOM 1183 N N . LEU A 1 159 ? 32.231 -14.603 36.254 1.00 49.19 159 LEU A N 1
ATOM 1184 C CA . LEU A 1 159 ? 31.316 -15.504 35.559 1.00 49.19 159 LEU A CA 1
ATOM 1185 C C . LEU A 1 159 ? 31.969 -15.845 34.226 1.00 49.19 159 LEU A C 1
ATOM 1187 O O . LEU A 1 159 ? 31.926 -15.093 33.257 1.00 49.19 159 LEU A O 1
ATOM 1191 N N . ARG A 1 160 ? 32.663 -16.983 34.242 1.00 44.56 160 ARG A N 1
ATOM 1192 C CA . ARG A 1 160 ? 33.050 -17.721 33.046 1.00 44.56 160 ARG A CA 1
ATOM 1193 C C . ARG A 1 160 ? 31.758 -17.975 32.273 1.00 44.56 160 ARG A C 1
ATOM 1195 O O . ARG A 1 160 ? 30.904 -18.709 32.761 1.00 44.56 160 ARG A O 1
ATOM 1202 N N . TRP A 1 161 ? 31.603 -17.345 31.111 1.00 33.53 161 TRP A N 1
ATOM 1203 C CA . TRP A 1 161 ? 30.555 -17.710 30.164 1.00 33.53 161 TRP A CA 1
ATOM 1204 C C . TRP A 1 161 ? 30.719 -19.199 29.858 1.00 33.53 161 TRP A C 1
ATOM 1206 O O . TRP A 1 161 ? 31.688 -19.602 29.217 1.00 33.53 161 TRP A O 1
ATOM 1216 N N . SER A 1 162 ? 29.824 -20.030 30.390 1.00 43.66 162 SER A N 1
ATOM 1217 C CA . SER A 1 162 ? 29.687 -21.391 29.886 1.00 43.66 162 SER A CA 1
ATOM 1218 C C . SER A 1 162 ? 28.906 -21.293 28.581 1.00 43.66 162 SER A C 1
ATOM 1220 O O . SER A 1 162 ? 27.872 -20.617 28.564 1.00 43.66 162 SER A O 1
ATOM 1222 N N . PRO A 1 163 ? 29.384 -21.906 27.487 1.00 44.72 163 PRO A N 1
ATOM 1223 C CA . PRO A 1 163 ? 28.610 -21.951 26.263 1.00 44.72 163 PRO A CA 1
ATOM 1224 C C . PRO A 1 163 ? 27.303 -22.676 26.571 1.00 44.72 163 PRO A C 1
ATOM 1226 O O . PRO A 1 163 ? 27.286 -23.663 27.310 1.00 44.72 163 PRO A O 1
ATOM 1229 N N . TRP A 1 164 ? 26.213 -22.148 26.026 1.00 38.62 164 TRP A N 1
ATOM 1230 C CA . TRP A 1 164 ? 24.925 -22.821 25.967 1.00 38.62 164 TRP A CA 1
ATOM 1231 C C . TRP A 1 164 ? 25.148 -24.258 25.468 1.00 38.62 164 TRP A C 1
ATOM 1233 O O . TRP A 1 164 ? 25.427 -24.491 24.295 1.00 38.62 164 TRP A O 1
ATOM 1243 N N . ASN A 1 165 ? 25.111 -25.220 26.388 1.00 43.22 165 ASN A N 1
ATOM 1244 C CA . ASN A 1 165 ? 25.231 -26.632 26.077 1.00 43.22 165 ASN A CA 1
ATOM 1245 C C . ASN A 1 165 ? 23.836 -27.123 25.680 1.00 43.22 165 ASN A C 1
ATOM 1247 O O . ASN A 1 165 ? 23.008 -27.394 26.547 1.00 43.22 165 ASN A O 1
ATOM 1251 N N . ALA A 1 166 ? 23.587 -27.246 24.376 1.00 48.38 166 ALA A N 1
ATOM 1252 C CA . ALA A 1 166 ? 22.368 -27.813 23.793 1.00 48.38 166 ALA A CA 1
ATOM 1253 C C . ALA A 1 166 ? 22.227 -29.340 24.011 1.00 48.38 166 ALA A C 1
ATOM 1255 O O . ALA A 1 166 ? 21.560 -30.031 23.248 1.00 48.38 166 ALA A O 1
ATOM 1256 N N . SER A 1 167 ? 22.843 -29.889 25.057 1.00 45.19 167 SER A N 1
ATOM 1257 C CA . SER A 1 167 ? 22.827 -31.317 25.362 1.00 45.19 167 SER A CA 1
ATOM 1258 C C . SER A 1 167 ? 22.834 -31.534 26.873 1.00 45.19 167 SER A C 1
ATOM 1260 O O . SER A 1 167 ? 23.884 -31.767 27.468 1.00 45.19 167 SER A O 1
ATOM 1262 N N . ARG A 1 168 ? 21.652 -31.414 27.499 1.00 42.19 168 ARG A N 1
ATOM 1263 C CA . ARG A 1 168 ? 21.250 -32.058 28.773 1.00 42.19 168 ARG A CA 1
ATOM 1264 C C . ARG A 1 168 ? 19.813 -31.655 29.140 1.00 42.19 168 ARG A C 1
ATOM 1266 O O . ARG A 1 168 ? 19.585 -30.843 30.029 1.00 42.19 168 ARG A O 1
ATOM 1273 N N . ALA A 1 169 ? 18.838 -32.259 28.467 1.00 36.88 169 ALA A N 1
ATOM 1274 C CA . ALA A 1 169 ? 17.543 -32.531 29.085 1.00 36.88 169 ALA A CA 1
ATOM 1275 C C . ALA A 1 169 ? 17.583 -33.985 29.595 1.00 36.88 169 ALA A C 1
ATOM 1277 O O . ALA A 1 169 ? 17.988 -34.864 28.829 1.00 36.88 169 ALA A O 1
ATOM 1278 N N . PRO A 1 170 ? 17.227 -34.275 30.859 1.00 38.47 170 PRO A N 1
ATOM 1279 C CA . PRO A 1 170 ? 17.164 -35.645 31.341 1.00 38.47 170 PRO A CA 1
ATOM 1280 C C . PRO A 1 170 ? 15.872 -36.298 30.838 1.00 38.47 170 PRO A C 1
ATOM 1282 O O . PRO A 1 170 ? 14.792 -36.078 31.376 1.00 38.47 170 PRO A O 1
ATOM 1285 N N . PHE A 1 171 ? 15.990 -37.129 29.806 1.00 37.34 171 PHE A N 1
ATOM 1286 C CA . PHE A 1 171 ? 15.016 -38.181 29.529 1.00 37.34 171 PHE A CA 1
ATOM 1287 C C . PHE A 1 171 ? 15.322 -39.361 30.468 1.00 37.34 171 PHE A C 1
ATOM 1289 O O . PHE A 1 171 ? 16.205 -40.168 30.193 1.00 37.34 171 PHE A O 1
ATOM 1296 N N . HIS A 1 172 ? 14.598 -39.464 31.582 1.00 35.44 172 HIS A N 1
ATOM 1297 C CA . HIS A 1 172 ? 14.417 -40.719 32.319 1.00 35.44 172 HIS A CA 1
ATOM 1298 C C . HIS A 1 172 ? 12.905 -40.955 32.436 1.00 35.44 172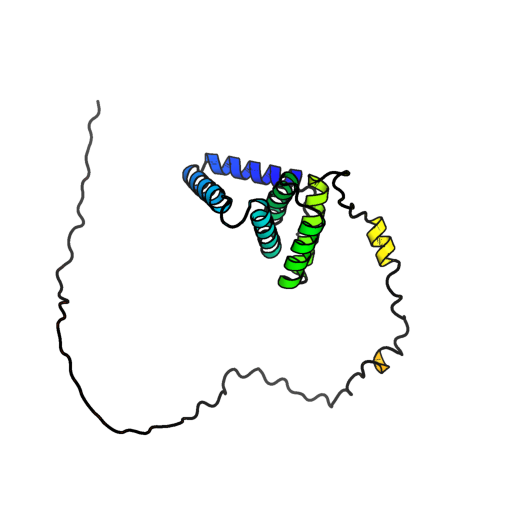 HIS A C 1
ATOM 1300 O O . HIS A 1 172 ? 12.194 -40.184 33.066 1.00 35.44 172 HIS A O 1
ATOM 1306 N N . LEU A 1 173 ? 12.351 -41.839 31.601 1.00 35.19 173 LEU A N 1
ATOM 1307 C CA . LEU A 1 173 ? 12.094 -43.252 31.923 1.00 35.19 173 LEU A CA 1
ATOM 1308 C C . LEU A 1 173 ? 11.068 -43.424 33.056 1.00 35.19 173 LEU A C 1
ATOM 1310 O O . LEU A 1 173 ? 11.427 -43.701 34.194 1.00 35.19 173 LEU A O 1
ATOM 1314 N N . PHE A 1 174 ? 9.781 -43.365 32.700 1.00 31.80 174 PHE A N 1
ATOM 1315 C CA . PHE A 1 174 ? 8.737 -44.102 33.412 1.00 31.80 174 PHE A CA 1
ATOM 1316 C C . PHE A 1 174 ? 8.432 -45.363 32.595 1.00 31.80 174 PHE A C 1
ATOM 1318 O O . PHE A 1 174 ? 7.813 -45.316 31.532 1.00 31.80 174 PHE A O 1
ATOM 1325 N N . GLY A 1 175 ? 8.995 -46.486 33.035 1.00 33.34 175 GLY A N 1
ATOM 1326 C CA . GLY A 1 175 ? 8.854 -47.782 32.387 1.00 33.34 175 GLY A CA 1
ATOM 1327 C C . GLY A 1 175 ? 7.604 -48.534 32.847 1.00 33.34 175 GLY A C 1
ATOM 1328 O O . GLY A 1 175 ? 7.394 -48.716 34.037 1.00 33.34 175 GLY A O 1
ATOM 1329 N N . LYS A 1 176 ? 6.853 -49.026 31.856 1.00 37.66 176 LYS A N 1
ATOM 1330 C CA . LYS A 1 176 ? 6.196 -50.345 31.772 1.00 37.66 176 LYS A CA 1
ATOM 1331 C C . LYS A 1 176 ? 5.315 -50.802 32.950 1.00 37.66 176 LYS A C 1
ATOM 1333 O O . LYS A 1 176 ? 5.803 -51.353 33.929 1.00 37.66 176 LYS A O 1
ATOM 1338 N N . THR A 1 177 ? 4.005 -50.845 32.703 1.00 34.91 177 THR A N 1
ATOM 1339 C CA . THR A 1 177 ? 3.156 -51.955 33.163 1.00 34.91 177 THR A CA 1
ATOM 1340 C C . THR A 1 177 ? 2.549 -52.666 31.955 1.00 34.91 177 THR A C 1
ATOM 1342 O O . THR A 1 177 ? 1.861 -52.090 31.118 1.00 34.91 177 THR A O 1
ATOM 1345 N N . THR A 1 178 ? 2.867 -53.950 31.836 1.00 42.59 178 THR A N 1
ATOM 1346 C CA . THR A 1 178 ? 2.237 -54.903 30.923 1.00 42.59 178 THR A CA 1
ATOM 1347 C C . THR A 1 178 ? 1.116 -55.629 31.661 1.00 42.59 178 THR A C 1
ATOM 1349 O O . THR A 1 178 ? 1.390 -56.204 32.707 1.00 42.59 178 THR A O 1
ATOM 1352 N N . SER A 1 179 ? -0.097 -55.686 31.108 1.00 32.84 179 SER A N 1
ATOM 1353 C CA . SER A 1 179 ? -0.962 -56.889 31.060 1.00 32.84 179 SER A CA 1
ATOM 1354 C C . SER A 1 179 ? -2.231 -56.524 30.261 1.00 32.84 179 SER A C 1
ATOM 1356 O O . SER A 1 179 ? -2.808 -55.467 30.469 1.00 32.84 179 SER A O 1
ATOM 1358 N N . ARG A 1 180 ? -2.535 -57.173 29.132 1.00 35.47 180 ARG A N 1
ATOM 1359 C CA . ARG A 1 180 ? -3.177 -58.492 28.941 1.00 35.47 180 ARG A CA 1
ATOM 1360 C C . ARG A 1 180 ? -4.676 -58.346 28.605 1.00 35.47 180 ARG A C 1
ATOM 1362 O O . ARG A 1 180 ? -5.528 -58.331 29.473 1.00 35.47 180 ARG A O 1
ATOM 1369 N N . SER A 1 181 ? -4.941 -58.334 27.294 1.00 34.25 181 SER A N 1
ATOM 1370 C CA . SER A 1 181 ? -6.035 -59.020 26.576 1.00 34.25 181 SER A CA 1
ATOM 1371 C C . SER A 1 181 ? -7.485 -58.937 27.095 1.00 34.25 181 SER A C 1
ATOM 1373 O O . SER A 1 181 ? -7.857 -59.656 28.022 1.00 34.25 181 SER A O 1
ATOM 1375 N N . LYS A 1 182 ? -8.371 -58.370 26.256 1.00 36.25 182 LYS A N 1
ATOM 1376 C CA . LYS A 1 182 ? -9.581 -59.091 25.808 1.00 36.25 182 LYS A CA 1
ATOM 1377 C C . LYS A 1 182 ? -10.031 -58.671 24.398 1.00 36.25 182 LYS A C 1
ATOM 1379 O O . LYS A 1 182 ? -10.345 -57.516 24.143 1.00 36.25 182 LYS A O 1
ATOM 1384 N N . LYS A 1 183 ? -10.035 -59.663 23.500 1.00 37.47 183 LYS A N 1
ATOM 1385 C CA . LYS A 1 183 ? -10.568 -59.678 22.126 1.00 37.47 183 LYS A CA 1
ATOM 1386 C C . LYS A 1 183 ? -12.083 -59.433 22.092 1.00 37.47 183 LYS A C 1
ATOM 1388 O O . LYS A 1 183 ? -12.763 -60.056 22.898 1.00 37.47 183 LYS A O 1
ATOM 1393 N N . ARG A 1 184 ? -12.574 -58.702 21.079 1.00 40.06 184 ARG A N 1
ATOM 1394 C CA . ARG A 1 184 ? -13.756 -58.988 20.214 1.00 40.06 184 ARG A CA 1
ATOM 1395 C C . ARG A 1 184 ? -13.570 -58.167 18.915 1.00 40.06 184 ARG A C 1
ATOM 1397 O O . ARG A 1 184 ? -13.509 -56.953 18.997 1.00 40.06 184 ARG A O 1
ATOM 1404 N N . HIS A 1 185 ? -13.050 -58.744 17.827 1.00 34.44 185 HIS A N 1
ATOM 1405 C CA . HIS A 1 185 ? -13.761 -59.368 16.688 1.00 34.44 185 HIS A CA 1
ATOM 1406 C C . HIS A 1 185 ? -14.634 -58.425 15.837 1.00 34.44 185 HIS A C 1
ATOM 1408 O O . HIS A 1 185 ? -15.760 -58.140 16.220 1.00 34.44 185 HIS A O 1
ATOM 1414 N N . CYS A 1 186 ? -14.098 -58.026 14.673 1.00 32.75 186 CYS A N 1
ATOM 1415 C CA . CYS A 1 186 ? -14.671 -58.123 13.311 1.00 32.75 186 CYS A CA 1
ATOM 1416 C C . CYS A 1 186 ? -13.552 -57.623 12.355 1.00 32.75 186 CYS A C 1
ATOM 1418 O O . CYS A 1 186 ? -13.135 -56.481 12.488 1.00 32.75 186 CYS A O 1
ATOM 1420 N N . GLY A 1 187 ? -12.810 -58.426 11.578 1.00 32.25 187 GLY A N 1
ATOM 1421 C CA . GLY A 1 187 ? -13.258 -59.306 10.492 1.00 32.25 187 GLY A CA 1
ATOM 1422 C C . GLY A 1 187 ? -13.422 -58.482 9.203 1.00 32.25 187 GLY A C 1
ATOM 1423 O O . GLY A 1 187 ? -14.484 -57.909 9.042 1.00 32.25 187 GLY A O 1
ATOM 1424 N N . SER A 1 188 ? -12.328 -58.207 8.462 1.00 39.50 188 SER A N 1
ATOM 1425 C CA . SER A 1 188 ? -12.032 -58.691 7.079 1.00 39.50 188 SER A CA 1
ATOM 1426 C C . SER A 1 188 ? -13.005 -58.143 6.013 1.00 39.50 188 SER A C 1
ATOM 1428 O O . SER A 1 188 ? -14.202 -58.152 6.239 1.00 39.50 188 SER A O 1
ATOM 1430 N N . LEU A 1 189 ? -12.639 -57.615 4.845 1.00 40.41 189 LEU A N 1
ATOM 1431 C CA . LEU A 1 189 ? -11.662 -57.976 3.807 1.00 40.41 189 LEU A CA 1
ATOM 1432 C C . LEU A 1 189 ? -11.211 -56.659 3.117 1.00 40.41 189 LEU A C 1
ATOM 1434 O O . LEU A 1 189 ? -11.936 -55.675 3.168 1.00 40.41 189 LEU A O 1
ATOM 1438 N N . GLY A 1 190 ? -10.095 -56.506 2.411 1.00 31.50 190 GLY A N 1
ATOM 1439 C CA . GLY A 1 190 ? -9.120 -57.444 1.876 1.00 31.50 190 GLY A CA 1
ATOM 1440 C C . GLY A 1 190 ? -8.350 -56.721 0.758 1.00 31.50 190 GLY A C 1
ATOM 1441 O O . GLY A 1 190 ? -8.904 -56.379 -0.277 1.00 31.50 190 GLY A O 1
ATOM 1442 N N . LEU A 1 191 ? -7.091 -56.412 1.056 1.00 40.62 191 LEU A N 1
ATOM 1443 C CA . LEU A 1 191 ? -5.896 -56.444 0.206 1.00 40.62 191 LEU A CA 1
ATOM 1444 C C . LEU A 1 191 ? -6.068 -56.912 -1.262 1.00 40.62 191 LEU A C 1
ATOM 1446 O O . LEU A 1 191 ? -6.393 -58.076 -1.464 1.00 40.62 191 LEU A O 1
ATOM 1450 N N . VAL A 1 192 ? -5.644 -56.096 -2.244 1.00 39.22 192 VAL A N 1
ATOM 1451 C CA . VAL A 1 192 ? -4.834 -56.576 -3.391 1.00 39.22 192 VAL A CA 1
ATOM 1452 C C . VAL A 1 192 ? -3.881 -55.468 -3.885 1.00 39.22 192 VAL A C 1
ATOM 1454 O O . VAL A 1 192 ? -4.292 -54.509 -4.531 1.00 39.22 192 VAL A O 1
ATOM 1457 N N . MET A 1 193 ? -2.588 -55.618 -3.587 1.00 36.22 193 MET A N 1
ATOM 1458 C CA . MET A 1 193 ? -1.468 -55.019 -4.326 1.00 36.22 193 MET A CA 1
ATOM 1459 C C . MET A 1 193 ? -0.844 -56.143 -5.165 1.00 36.22 193 MET A C 1
ATOM 1461 O O . MET A 1 193 ? -0.443 -57.157 -4.598 1.00 36.22 193 MET A O 1
ATOM 1465 N N . SER A 1 194 ? -0.758 -55.976 -6.486 1.00 34.03 194 SER A N 1
ATOM 1466 C CA . SER A 1 194 ? 0.158 -56.683 -7.407 1.00 34.03 194 SER A CA 1
ATOM 1467 C C . SER A 1 194 ? 0.140 -55.923 -8.743 1.00 34.03 194 SER A C 1
ATOM 1469 O O . SER A 1 194 ? -0.920 -55.759 -9.330 1.00 34.03 194 SER A O 1
ATOM 1471 N N . VAL A 1 195 ? 1.192 -55.164 -9.075 1.00 42.22 195 VAL A N 1
ATOM 1472 C CA . VAL A 1 195 ? 2.313 -55.562 -9.958 1.00 42.22 195 VAL A CA 1
ATOM 1473 C C . VAL A 1 195 ? 1.848 -55.910 -11.378 1.00 42.22 195 VAL A C 1
ATOM 1475 O O . VAL A 1 195 ? 1.412 -57.027 -11.583 1.00 42.22 195 VAL A O 1
ATOM 1478 N N . PHE A 1 196 ? 2.011 -54.983 -12.333 1.00 34.66 196 PHE A N 1
ATOM 1479 C CA . PHE A 1 196 ? 2.364 -55.202 -13.755 1.00 34.66 196 PHE A CA 1
ATOM 1480 C C . PHE A 1 196 ? 2.800 -53.834 -14.335 1.00 34.66 196 PHE A C 1
ATOM 1482 O O . PHE A 1 196 ? 2.038 -52.878 -14.312 1.00 34.66 196 PHE A O 1
ATOM 1489 N N . HIS A 1 197 ? 4.112 -53.632 -14.482 1.00 33.34 197 HIS A N 1
ATOM 1490 C CA . HIS A 1 197 ? 4.874 -53.576 -15.743 1.00 33.34 197 HIS A CA 1
ATOM 1491 C C . HIS A 1 197 ? 4.876 -52.226 -16.480 1.00 33.34 197 HIS A C 1
ATOM 1493 O O . HIS A 1 197 ? 3.854 -51.697 -16.897 1.00 33.34 197 HIS A O 1
ATOM 1499 N N . ALA A 1 198 ? 6.097 -51.720 -16.653 1.00 39.19 198 ALA A N 1
ATOM 1500 C CA . ALA A 1 198 ? 6.473 -50.635 -17.538 1.00 39.19 198 ALA A CA 1
ATOM 1501 C C . ALA A 1 198 ? 6.383 -51.064 -19.011 1.00 39.19 198 ALA A C 1
ATOM 1503 O O . ALA A 1 198 ? 6.843 -52.155 -19.338 1.00 39.19 198 ALA A O 1
ATOM 1504 N N . ALA A 1 199 ? 5.857 -50.181 -19.863 1.00 36.75 199 ALA A N 1
ATOM 1505 C CA . ALA A 1 199 ? 6.271 -49.911 -21.247 1.00 36.75 199 ALA A CA 1
ATOM 1506 C C . ALA A 1 199 ? 5.205 -49.014 -21.902 1.00 36.75 199 ALA A C 1
ATOM 1508 O O . ALA A 1 199 ? 4.071 -49.442 -22.049 1.00 36.75 199 ALA A O 1
ATOM 1509 N N . ASP A 1 200 ? 5.540 -47.766 -22.236 1.00 33.81 200 ASP A N 1
ATOM 1510 C CA . ASP A 1 200 ? 5.560 -47.340 -23.642 1.00 33.81 200 ASP A CA 1
ATOM 1511 C C . ASP A 1 200 ? 6.036 -45.886 -23.775 1.00 33.81 200 ASP A C 1
ATOM 1513 O O . ASP A 1 200 ? 5.347 -44.919 -23.450 1.00 33.81 200 ASP A O 1
ATOM 1517 N N . VAL A 1 201 ? 7.266 -45.758 -24.273 1.00 41.88 201 VAL A N 1
ATOM 1518 C CA . VAL A 1 201 ? 7.828 -44.549 -24.872 1.00 41.88 201 VAL A CA 1
ATOM 1519 C C . VAL A 1 201 ? 8.035 -44.886 -26.346 1.00 41.88 201 VAL A C 1
ATOM 1521 O O . VAL A 1 201 ? 9.005 -45.555 -26.687 1.00 41.88 201 VAL A O 1
ATOM 1524 N N . ALA A 1 202 ? 7.145 -44.421 -27.222 1.00 35.03 202 ALA A N 1
ATOM 1525 C CA . ALA A 1 202 ? 7.385 -44.318 -28.664 1.00 35.03 202 ALA A CA 1
ATOM 1526 C C . ALA A 1 202 ? 6.384 -43.313 -29.273 1.00 35.03 202 ALA A C 1
ATOM 1528 O O . ALA A 1 202 ? 5.178 -43.483 -29.176 1.00 35.03 202 ALA A O 1
ATOM 1529 N N . LYS A 1 203 ? 6.846 -42.129 -29.693 1.00 39.12 203 LYS A N 1
ATOM 1530 C CA . LYS A 1 203 ? 7.225 -41.781 -31.079 1.00 39.12 203 LYS A CA 1
ATOM 1531 C C . LYS A 1 203 ? 6.017 -41.635 -32.023 1.00 39.12 203 LYS A C 1
ATOM 1533 O O . LYS A 1 203 ? 5.533 -42.609 -32.581 1.00 39.12 203 LYS A O 1
ATOM 1538 N N . ALA A 1 204 ? 5.624 -40.389 -32.291 1.00 37.72 204 ALA A N 1
ATOM 1539 C CA . ALA A 1 204 ? 4.878 -40.025 -33.494 1.00 37.72 204 ALA A CA 1
ATOM 1540 C C . ALA A 1 204 ? 5.403 -38.685 -34.034 1.00 37.72 204 ALA A C 1
ATOM 1542 O O . ALA A 1 204 ? 4.949 -37.603 -33.675 1.00 37.72 204 ALA A O 1
ATOM 1543 N N . THR A 1 205 ? 6.431 -38.785 -34.873 1.00 40.75 205 THR A N 1
ATOM 1544 C CA . THR A 1 205 ? 6.840 -37.773 -35.850 1.00 40.75 205 THR A CA 1
ATOM 1545 C C . THR A 1 205 ? 5.876 -37.824 -37.035 1.00 40.75 205 THR A C 1
ATOM 1547 O O . THR A 1 205 ? 5.782 -38.871 -37.675 1.00 40.75 205 THR A O 1
ATOM 1550 N N . VAL A 1 206 ? 5.211 -36.716 -37.368 1.00 48.94 206 VAL A N 1
ATOM 1551 C CA . VAL A 1 206 ? 4.570 -36.526 -38.680 1.00 48.94 206 VAL A CA 1
ATOM 1552 C C . VAL A 1 206 ? 5.431 -35.572 -39.501 1.00 48.94 206 VAL A C 1
ATOM 1554 O O . VAL A 1 206 ? 5.768 -34.473 -39.068 1.00 48.94 206 VAL A O 1
ATOM 1557 N N . SER A 1 207 ? 5.820 -36.071 -40.671 1.00 40.38 207 SER A N 1
ATOM 1558 C CA . SER A 1 207 ? 6.657 -35.445 -41.686 1.00 40.38 207 SER A CA 1
ATOM 1559 C C . SER A 1 207 ? 5.794 -34.745 -42.744 1.00 40.38 207 SER A C 1
ATOM 1561 O O . SER A 1 207 ? 4.791 -35.303 -43.175 1.00 40.38 207 SER A O 1
ATOM 1563 N N . MET A 1 208 ? 6.235 -33.546 -43.137 1.00 43.44 208 MET A N 1
ATOM 1564 C CA . MET A 1 208 ? 6.267 -32.946 -44.485 1.00 43.44 208 MET A CA 1
ATOM 1565 C C . MET A 1 208 ? 5.110 -33.148 -45.483 1.00 43.44 208 MET A C 1
ATOM 1567 O O . MET A 1 208 ? 4.899 -34.253 -45.973 1.00 43.44 208 MET A O 1
ATOM 1571 N N . HIS A 1 209 ? 4.578 -32.026 -45.993 1.00 47.53 209 HIS A N 1
ATOM 1572 C CA . HIS A 1 209 ? 4.629 -31.708 -47.434 1.00 47.53 209 HIS A CA 1
ATOM 1573 C C . HIS A 1 209 ? 4.365 -30.212 -47.713 1.00 47.53 209 HIS A C 1
ATOM 1575 O O . HIS A 1 209 ? 3.328 -29.674 -47.335 1.00 47.53 209 HIS A O 1
ATOM 1581 N N . GLN A 1 210 ? 5.336 -29.566 -48.368 1.00 44.53 210 GLN A N 1
ATOM 1582 C CA . GLN A 1 210 ? 5.192 -28.342 -49.173 1.00 44.53 210 GLN A CA 1
ATOM 1583 C C . GLN A 1 210 ? 4.845 -28.757 -50.618 1.00 44.53 210 GLN A C 1
ATOM 1585 O O . GLN A 1 210 ? 5.011 -29.931 -50.969 1.00 44.53 210 GLN A O 1
ATOM 1590 N N . PRO A 1 211 ? 4.362 -27.824 -51.447 1.00 66.50 211 PRO A N 1
ATOM 1591 C CA . PRO A 1 211 ? 5.256 -27.224 -52.449 1.00 66.50 211 PRO A CA 1
ATOM 1592 C C . PRO A 1 211 ? 5.472 -25.716 -52.281 1.00 66.50 211 PRO A C 1
ATOM 1594 O O . PRO A 1 211 ? 4.568 -25.039 -51.741 1.00 66.50 211 PRO A O 1
#

Radius of gyration: 32.44 Å; chains: 1; bounding box: 52×82×95 Å

pLDDT: mean 71.47, std 25.07, range [31.5, 98.0]

Foldseek 3Di:
DDQDPALVVLLVVVVVVLVVVCVVPVPVNVVVVVVVCVQQDDDPDDNLRSLLVQCLVCLLVVPLNSLSVSLLVNLVVLPAPVSLVVSLVVSCVVRPPSSVVVSVSSLRSNPRNNDPPRPRDPPDVVVVCVVVVVPDPPPPDPPCVCVVPPPPPPDPPDDDPDPPDPDDDDDDDPDDDDDDDDDDDDDDDDDDDDDDDDDDDDDDDDDDDDD